Protein AF-A0A914RAQ8-F1 (afdb_monomer)

Organism: Parascaris equorum (NCBI:txid6256)

Sequence (183 aa):
MKQTEIGESAFGSYVQQLFDDSLTFDDLEWLIRESRLPIIVKGIMRAEDADVAIKYGVKGIIVSNHGGRQLDFTPATVNIFSSSSHSQTLSYNSAVLSGIVFLDGGVRNGGDIFKAIALGAECVFVGRPILWGLTLAVSISQYAVFSIFERIFPLRAPHPLTSPLLYALLHSRKIIKASVSHL

Secondary structure (DSSP, 8-state):
-PPPPTT--HHHHHHHTT--TT--HHHHHHHHHH-SSPPEEEEE-SHHHHHHHHHTT-SEEEE--TTTTSSTTPPPGGGGG-TT-TT----HHHHHHHSEEEE-SS--SHHHHHHHHHTT-SEE---HHHHHHHHH-TT--THHHHHHHHHHS-TTS--TTSSHHHHHHHHTT-SGGGTSTT-

Radius of gyration: 19.26 Å; Cα contacts (8 Å, |Δi|>4): 203; chains: 1; bounding box: 45×58×42 Å

Structure (mmCIF, N/CA/C/O backbone):
data_AF-A0A914RAQ8-F1
#
_entry.id   AF-A0A914RAQ8-F1
#
loop_
_atom_site.group_PDB
_atom_site.id
_atom_site.type_symbol
_atom_site.label_atom_id
_atom_site.label_alt_id
_atom_site.label_comp_id
_atom_site.label_asym_id
_atom_site.label_entity_id
_atom_site.label_seq_id
_atom_site.pdbx_PDB_ins_code
_atom_site.Cartn_x
_atom_site.Cartn_y
_atom_site.Cartn_z
_atom_site.occupancy
_atom_site.B_iso_or_equiv
_atom_site.auth_seq_id
_atom_site.auth_comp_id
_atom_site.auth_asym_id
_atom_site.auth_atom_id
_atom_site.pdbx_PDB_model_num
ATOM 1 N N . MET A 1 1 ? -0.267 -31.446 -12.667 1.00 52.88 1 MET A N 1
ATOM 2 C CA . MET A 1 1 ? -0.189 -29.997 -12.950 1.00 52.88 1 MET A CA 1
ATOM 3 C C . MET A 1 1 ? -1.154 -29.728 -14.095 1.00 52.88 1 MET A C 1
ATOM 5 O O . MET A 1 1 ? -1.045 -30.434 -15.091 1.00 52.88 1 MET A O 1
ATOM 9 N N . LYS A 1 2 ? -2.159 -28.850 -13.937 1.00 53.12 2 LYS A N 1
ATOM 10 C C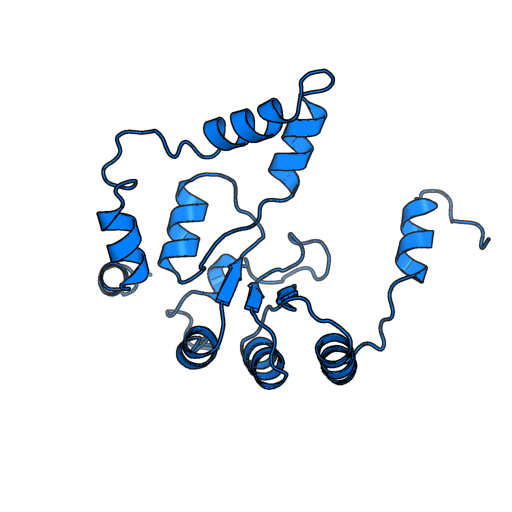A . LYS A 1 2 ? -3.043 -28.500 -15.066 1.00 53.12 2 LYS A CA 1
ATOM 11 C C . LYS A 1 2 ? -2.174 -27.900 -16.178 1.00 53.12 2 LYS A C 1
ATOM 13 O O . LYS A 1 2 ? -1.279 -27.113 -15.883 1.00 53.12 2 LYS A O 1
ATOM 18 N N . GLN A 1 3 ? -2.384 -28.348 -17.410 1.00 58.75 3 GLN A N 1
ATOM 19 C CA . GLN A 1 3 ? -1.644 -27.874 -18.576 1.00 58.75 3 GLN A CA 1
ATOM 20 C C . GLN A 1 3 ? -1.995 -26.396 -18.792 1.00 58.75 3 GLN A C 1
ATOM 22 O O . GLN A 1 3 ? -3.176 -26.061 -18.828 1.00 58.75 3 GLN A O 1
ATOM 27 N N . THR A 1 4 ? -0.994 -25.520 -18.862 1.00 60.41 4 THR A N 1
ATOM 28 C CA . THR A 1 4 ? -1.205 -24.102 -19.177 1.00 60.41 4 THR A CA 1
ATOM 29 C C . THR A 1 4 ? -1.532 -23.936 -20.655 1.00 60.41 4 THR A C 1
ATOM 31 O O . THR A 1 4 ? -0.942 -24.626 -21.491 1.00 60.41 4 THR A O 1
ATOM 34 N N . GLU A 1 5 ? -2.449 -23.026 -20.981 1.00 72.19 5 GLU A N 1
ATOM 35 C CA . GLU A 1 5 ? -2.759 -22.690 -22.372 1.00 72.19 5 GLU A CA 1
ATOM 36 C C . GLU A 1 5 ? -1.545 -22.058 -23.078 1.00 72.19 5 GLU A C 1
ATOM 38 O O . GLU A 1 5 ? -0.625 -21.525 -22.448 1.00 72.19 5 GLU A O 1
ATOM 43 N N . ILE A 1 6 ? -1.512 -22.146 -24.411 1.00 71.69 6 ILE A N 1
ATOM 44 C CA . ILE A 1 6 ? -0.412 -21.600 -25.217 1.00 71.69 6 ILE A CA 1
ATOM 45 C C . ILE A 1 6 ? -0.377 -20.077 -25.033 1.00 71.69 6 ILE A C 1
ATOM 47 O O . ILE A 1 6 ? -1.299 -19.379 -25.440 1.00 71.69 6 ILE A O 1
ATOM 51 N N . GLY A 1 7 ? 0.713 -19.568 -24.452 1.00 69.25 7 GLY A N 1
ATOM 52 C CA . GLY A 1 7 ? 0.910 -18.141 -24.173 1.00 69.25 7 GLY A CA 1
ATOM 53 C C . GLY A 1 7 ? 0.798 -17.762 -22.694 1.00 69.25 7 GLY A C 1
ATOM 54 O O . GLY A 1 7 ? 1.171 -16.646 -22.334 1.00 69.25 7 GLY A O 1
ATOM 55 N N . GLU A 1 8 ? 0.369 -18.679 -21.822 1.00 71.88 8 GLU A N 1
ATOM 56 C CA . GLU A 1 8 ? 0.352 -18.442 -20.380 1.00 71.88 8 GLU A CA 1
ATOM 57 C C . GLU A 1 8 ? 1.690 -18.774 -19.708 1.00 71.88 8 GLU A C 1
ATOM 59 O O . GLU A 1 8 ? 2.376 -19.746 -20.030 1.00 71.88 8 GLU A O 1
ATOM 64 N N . SER A 1 9 ? 2.059 -17.965 -18.714 1.00 81.69 9 SER A N 1
ATOM 65 C CA . SER A 1 9 ? 3.201 -18.257 -17.852 1.00 81.69 9 SER A CA 1
ATOM 66 C C . SER A 1 9 ? 2.821 -19.338 -16.847 1.00 81.69 9 SER A C 1
ATOM 68 O O . SER A 1 9 ? 2.026 -19.080 -15.947 1.00 81.69 9 SER A O 1
ATOM 70 N N . ALA A 1 10 ? 3.463 -20.507 -16.923 1.00 80.62 10 ALA A N 1
ATOM 71 C CA . ALA A 1 10 ? 3.287 -21.586 -15.945 1.00 80.62 10 ALA A CA 1
ATOM 72 C C . ALA A 1 10 ? 3.508 -21.130 -14.492 1.00 80.62 10 ALA A C 1
ATOM 74 O O . ALA A 1 10 ? 2.826 -21.594 -13.579 1.00 80.62 10 ALA A O 1
ATOM 75 N N . PHE A 1 11 ? 4.423 -20.180 -14.276 1.00 79.75 11 PHE A N 1
ATOM 76 C CA . PHE A 1 11 ? 4.621 -19.555 -12.971 1.00 79.75 11 PHE A CA 1
ATOM 77 C C . PHE A 1 11 ? 3.439 -18.660 -12.576 1.00 79.75 11 PHE A C 1
ATOM 79 O O . PHE A 1 11 ? 2.985 -18.716 -11.437 1.00 79.75 11 PHE A O 1
ATOM 86 N N . GLY A 1 12 ? 2.919 -17.862 -13.513 1.00 80.75 12 GLY A N 1
ATOM 87 C CA . GLY A 1 12 ? 1.742 -17.022 -13.287 1.00 80.75 12 GLY A CA 1
ATOM 88 C C . GLY A 1 12 ? 0.520 -17.847 -12.884 1.00 80.75 12 GLY A C 1
ATOM 89 O O . GLY A 1 12 ? -0.084 -17.566 -11.852 1.00 80.75 12 GLY A O 1
ATOM 90 N N . SER A 1 13 ? 0.227 -18.917 -13.627 1.00 81.25 13 SER A N 1
ATOM 91 C CA . SER A 1 13 ? -0.904 -19.806 -13.343 1.00 81.25 13 SER A CA 1
ATOM 92 C C . SER A 1 13 ? -0.738 -20.557 -12.013 1.00 81.25 13 SER A C 1
ATOM 94 O O . SER A 1 13 ? -1.726 -20.815 -11.330 1.00 81.25 13 SER A O 1
ATOM 96 N N . TYR A 1 14 ? 0.497 -20.886 -11.608 1.00 83.69 14 TYR A N 1
ATOM 97 C CA . TYR A 1 14 ? 0.773 -21.456 -10.284 1.00 83.69 14 TYR A CA 1
ATOM 98 C C . TYR A 1 14 ? 0.515 -20.447 -9.161 1.00 83.69 14 TYR A C 1
ATOM 100 O O . TYR A 1 14 ? -0.206 -20.759 -8.220 1.00 83.69 14 TYR A O 1
ATOM 108 N N . VAL A 1 15 ? 1.056 -19.228 -9.267 1.00 83.38 15 VAL A N 1
ATOM 109 C CA . VAL A 1 15 ? 0.843 -18.178 -8.257 1.00 83.38 15 VAL A CA 1
ATOM 110 C C . VAL A 1 15 ? -0.640 -17.838 -8.130 1.00 83.38 15 VAL A C 1
ATOM 112 O O . VAL A 1 15 ? -1.118 -17.615 -7.024 1.00 83.38 15 VAL A O 1
ATOM 115 N N . GLN A 1 16 ? -1.386 -17.858 -9.234 1.00 83.62 16 GLN A N 1
ATOM 116 C CA . GLN A 1 16 ? -2.817 -17.578 -9.207 1.00 83.62 16 GLN A CA 1
ATOM 117 C C . GLN A 1 16 ? -3.619 -18.605 -8.398 1.00 83.62 16 GLN A C 1
ATOM 119 O O . GLN A 1 16 ? -4.593 -18.234 -7.758 1.00 83.62 16 GLN A O 1
ATOM 124 N N . GLN A 1 17 ? -3.173 -19.864 -8.354 1.00 86.50 17 GLN A N 1
ATOM 125 C CA . GLN A 1 17 ? -3.786 -20.909 -7.521 1.00 86.50 17 GLN A CA 1
ATOM 126 C C . GLN A 1 17 ? -3.511 -20.731 -6.021 1.00 86.50 17 GLN A C 1
ATOM 128 O O . GLN A 1 17 ? -4.135 -21.411 -5.214 1.00 86.50 17 GLN A O 1
ATOM 133 N N . LEU A 1 18 ? -2.570 -19.859 -5.645 1.00 87.81 18 LEU A N 1
ATOM 134 C CA . LEU A 1 18 ? -2.259 -19.560 -4.245 1.00 87.81 18 LEU A CA 1
ATOM 135 C C . LEU A 1 18 ? -3.113 -18.420 -3.680 1.00 87.81 18 LEU A C 1
ATOM 137 O O . LEU A 1 18 ? -3.079 -18.197 -2.472 1.00 87.81 18 LEU A O 1
ATOM 141 N N . PHE A 1 19 ? -3.830 -17.675 -4.528 1.00 89.06 19 PHE A N 1
ATOM 142 C CA . PHE A 1 19 ? -4.729 -16.627 -4.060 1.00 89.06 19 PHE A CA 1
ATOM 143 C C . PHE A 1 19 ? -6.071 -17.226 -3.656 1.00 89.06 19 PHE A C 1
ATOM 145 O O . PHE A 1 19 ? -6.703 -17.933 -4.437 1.00 89.06 19 PHE A O 1
ATOM 152 N N . ASP A 1 20 ? -6.492 -16.895 -2.442 1.00 91.19 20 ASP A N 1
ATOM 153 C CA . ASP A 1 20 ? -7.825 -17.173 -1.930 1.00 91.19 20 ASP A CA 1
ATOM 154 C C . ASP A 1 20 ? -8.699 -15.932 -2.163 1.00 91.19 20 ASP A C 1
ATOM 156 O O . ASP A 1 20 ? -8.419 -14.854 -1.631 1.00 91.19 20 ASP A O 1
ATOM 160 N N . ASP A 1 21 ? -9.707 -16.055 -3.024 1.00 91.25 21 ASP A N 1
ATOM 161 C CA . ASP A 1 21 ? -10.647 -14.980 -3.353 1.00 91.25 21 ASP A CA 1
ATOM 162 C C . ASP A 1 21 ? -11.819 -14.885 -2.365 1.00 91.25 21 ASP A C 1
ATOM 164 O O . ASP A 1 21 ? -12.622 -13.956 -2.456 1.00 91.25 21 ASP A O 1
ATOM 168 N N . SER A 1 22 ? -11.884 -15.798 -1.390 1.00 94.75 22 SER A N 1
ATOM 169 C CA . SER A 1 22 ? -12.873 -15.788 -0.313 1.00 94.75 22 SER A CA 1
ATOM 170 C C . SER A 1 22 ? -12.439 -14.979 0.912 1.00 94.75 22 SER A C 1
ATOM 172 O O . SER A 1 22 ? -13.222 -14.850 1.851 1.00 94.75 22 SER A O 1
ATOM 174 N N . LEU A 1 23 ? -11.231 -14.398 0.892 1.00 94.12 23 LEU A N 1
ATOM 175 C CA . LEU A 1 23 ? -10.687 -13.614 2.001 1.00 94.12 23 LEU A CA 1
ATOM 176 C C . LEU A 1 23 ? -11.592 -12.442 2.395 1.00 94.12 23 LEU A C 1
ATOM 178 O O . LEU A 1 23 ? -12.042 -11.642 1.572 1.00 94.12 23 LEU A O 1
ATOM 182 N N . THR A 1 24 ? -11.767 -12.300 3.701 1.00 94.31 24 THR A N 1
ATOM 183 C CA . THR A 1 24 ? -12.575 -11.274 4.352 1.00 94.31 24 THR A CA 1
ATOM 184 C C . THR A 1 24 ? -11.769 -10.527 5.418 1.00 94.31 24 THR A C 1
ATOM 186 O O . THR A 1 24 ? -10.602 -10.818 5.686 1.00 94.31 24 THR A O 1
ATOM 189 N N . PHE A 1 25 ? -12.393 -9.540 6.063 1.00 92.25 25 PHE A N 1
ATOM 190 C CA . PHE A 1 25 ? -11.793 -8.878 7.223 1.00 92.25 25 PHE A CA 1
ATOM 191 C C . PHE A 1 25 ? -11.686 -9.792 8.458 1.00 92.25 25 PHE A C 1
ATOM 193 O O . PHE A 1 25 ? -10.857 -9.524 9.324 1.00 92.25 25 PHE A O 1
ATOM 200 N N . ASP A 1 26 ? -12.428 -10.897 8.532 1.00 92.94 26 ASP A N 1
ATOM 201 C CA . ASP A 1 26 ? -12.292 -11.849 9.642 1.00 92.94 26 ASP A CA 1
ATOM 202 C C . ASP A 1 26 ? -10.961 -12.622 9.544 1.00 92.94 26 ASP A C 1
ATOM 204 O O . ASP A 1 26 ? -10.306 -12.898 10.552 1.00 92.94 26 ASP A O 1
ATOM 208 N N . ASP A 1 27 ? -10.470 -12.862 8.325 1.00 95.31 27 ASP A N 1
ATOM 209 C CA . ASP A 1 27 ? -9.133 -13.422 8.091 1.00 95.31 27 ASP A CA 1
ATOM 210 C C . ASP A 1 27 ? -8.026 -12.444 8.505 1.00 95.31 27 ASP A C 1
ATOM 212 O O . ASP A 1 27 ? -6.959 -12.849 8.979 1.00 95.31 27 ASP A O 1
ATOM 216 N N . LEU A 1 28 ? -8.285 -11.137 8.382 1.00 94.69 28 LEU A N 1
ATOM 217 C CA . LEU A 1 28 ? -7.390 -10.106 8.902 1.00 94.69 28 LEU A CA 1
ATOM 218 C C . LEU A 1 28 ? -7.326 -10.155 10.435 1.00 94.69 28 LEU A C 1
ATOM 220 O O . LEU A 1 28 ? -6.231 -10.043 10.988 1.00 94.69 28 LEU A O 1
ATOM 224 N N . GLU A 1 29 ? -8.455 -10.362 11.121 1.00 94.25 29 GLU A N 1
ATOM 225 C CA . GLU A 1 29 ? -8.479 -10.556 12.577 1.00 94.25 29 GLU A CA 1
ATOM 226 C C . GLU A 1 29 ? -7.637 -11.763 12.995 1.00 94.25 29 GLU A C 1
ATOM 228 O O . GLU A 1 29 ? -6.783 -11.663 13.882 1.00 94.25 29 GLU A O 1
ATOM 233 N N . TRP A 1 30 ? -7.841 -12.898 12.320 1.00 95.62 30 TRP A N 1
ATOM 234 C CA . TRP A 1 30 ? -7.060 -14.108 12.548 1.00 95.62 30 TRP A CA 1
ATOM 235 C C . TRP A 1 30 ? -5.558 -13.850 12.365 1.00 95.62 30 TRP A C 1
ATOM 237 O O . TRP A 1 30 ? -4.766 -14.198 13.246 1.00 95.62 30 TRP A O 1
ATOM 247 N N . LEU A 1 31 ? -5.164 -13.187 11.272 1.00 95.94 31 LEU A N 1
ATOM 248 C CA . LEU A 1 31 ? -3.764 -12.890 10.971 1.00 95.94 31 LEU A CA 1
ATOM 249 C C . LEU A 1 31 ? -3.128 -11.972 12.023 1.00 95.94 31 LEU A C 1
ATOM 251 O O . LEU A 1 31 ? -1.986 -12.193 12.433 1.00 95.9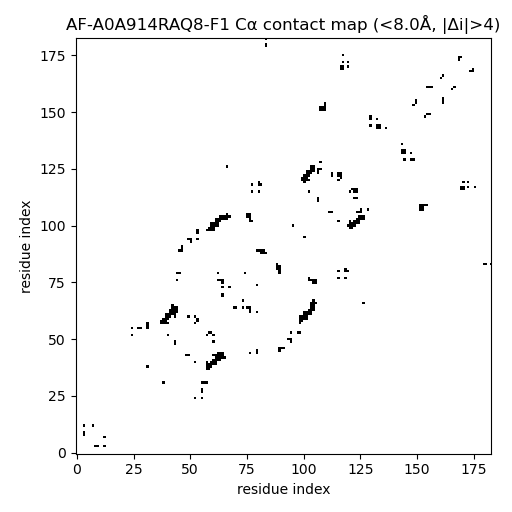4 31 LEU A O 1
ATOM 255 N N . ILE A 1 32 ? -3.859 -10.949 12.471 1.00 93.81 32 ILE A N 1
ATOM 256 C CA . ILE A 1 32 ? -3.411 -10.036 13.530 1.00 93.81 32 ILE A CA 1
ATOM 257 C C . ILE A 1 32 ? -3.239 -10.787 14.851 1.00 93.81 32 ILE A C 1
ATOM 259 O O . ILE A 1 32 ? -2.273 -10.534 15.568 1.00 93.81 32 ILE A O 1
ATOM 263 N N . ARG A 1 33 ? -4.142 -11.722 15.170 1.00 95.88 33 ARG A N 1
ATOM 264 C CA . ARG A 1 33 ? -4.068 -12.533 16.391 1.00 95.88 33 ARG A CA 1
ATOM 265 C C . ARG A 1 33 ? -2.880 -13.496 16.384 1.00 95.88 33 ARG A C 1
ATOM 267 O O . ARG A 1 33 ? -2.275 -13.713 17.432 1.00 95.88 33 ARG A O 1
ATOM 274 N N . GLU A 1 34 ? -2.571 -14.091 15.237 1.00 97.31 34 GLU A N 1
ATOM 275 C CA . GLU A 1 34 ? -1.519 -15.108 15.121 1.00 97.31 34 GLU A CA 1
ATOM 276 C C . GLU A 1 34 ? -0.114 -14.494 14.988 1.00 97.31 34 GLU A C 1
ATOM 278 O O . GLU A 1 34 ? 0.884 -15.060 15.441 1.00 97.31 34 GLU A O 1
ATOM 283 N N . SER A 1 35 ? -0.016 -13.309 14.385 1.00 95.31 35 SER A N 1
ATOM 284 C CA . SER A 1 35 ? 1.259 -12.643 14.132 1.00 95.31 35 SER A CA 1
ATOM 285 C C . SER A 1 35 ? 1.710 -11.761 15.297 1.00 95.31 35 SER A C 1
ATOM 287 O O . SER A 1 35 ? 0.957 -10.967 15.850 1.00 95.31 35 SER A O 1
ATOM 289 N N . ARG A 1 36 ? 3.009 -11.807 15.613 1.00 94.56 36 ARG A N 1
ATOM 290 C CA . ARG A 1 36 ? 3.660 -10.823 16.504 1.00 94.56 36 ARG A CA 1
ATOM 291 C C . ARG A 1 36 ? 4.178 -9.590 15.757 1.00 94.56 36 ARG A C 1
ATOM 293 O O . ARG A 1 36 ? 4.714 -8.678 16.384 1.00 94.56 36 ARG A O 1
ATOM 300 N N . LEU A 1 37 ? 4.089 -9.584 14.426 1.00 95.25 37 LEU A N 1
ATOM 301 C CA . LEU A 1 37 ? 4.585 -8.500 13.584 1.00 95.25 37 LEU A CA 1
ATOM 302 C C . LEU A 1 37 ? 3.501 -7.437 13.353 1.00 95.25 37 LEU A C 1
ATOM 304 O O . LEU A 1 37 ? 2.320 -7.775 13.280 1.00 95.25 37 LEU A O 1
ATOM 308 N N . PRO A 1 38 ? 3.884 -6.160 13.164 1.00 90.38 38 PRO A N 1
ATOM 309 C CA . PRO A 1 38 ? 2.968 -5.126 12.696 1.00 90.38 38 PRO A CA 1
ATOM 310 C C . PRO A 1 38 ? 2.319 -5.523 11.366 1.00 90.38 38 PRO A C 1
ATOM 312 O O . PRO A 1 38 ? 3.011 -5.695 10.362 1.00 90.38 38 PRO A O 1
ATOM 315 N N . ILE A 1 39 ? 0.992 -5.641 11.349 1.00 94.19 39 ILE A N 1
ATOM 316 C CA . ILE A 1 39 ? 0.235 -5.904 10.122 1.00 94.19 39 ILE A CA 1
ATOM 317 C C . ILE A 1 39 ? -0.118 -4.578 9.450 1.00 94.19 39 ILE A C 1
ATOM 319 O O . ILE A 1 39 ? -0.635 -3.666 10.096 1.00 94.19 39 ILE A O 1
ATOM 323 N N . ILE A 1 40 ? 0.163 -4.480 8.152 1.00 92.94 40 ILE A N 1
ATOM 324 C CA . ILE A 1 40 ? -0.187 -3.341 7.301 1.00 92.94 40 ILE A CA 1
ATOM 325 C C . ILE A 1 40 ? -1.037 -3.863 6.144 1.00 92.94 40 ILE A C 1
ATOM 327 O O . ILE A 1 40 ? -0.612 -4.775 5.435 1.00 92.94 40 ILE A O 1
ATOM 331 N N . VAL A 1 41 ? -2.210 -3.268 5.919 1.00 94.44 41 VAL A N 1
ATOM 332 C CA . VAL A 1 41 ? -3.103 -3.677 4.822 1.00 94.44 41 VAL A CA 1
ATOM 333 C C . VAL A 1 41 ? -2.801 -2.863 3.571 1.00 94.44 41 VAL A C 1
ATOM 335 O O . VAL A 1 41 ? -2.905 -1.638 3.567 1.00 94.44 41 VAL A O 1
ATOM 338 N N . LYS A 1 42 ? -2.427 -3.543 2.488 1.00 96.06 42 LYS A N 1
ATOM 339 C CA . LYS A 1 42 ? -2.112 -2.928 1.195 1.00 96.06 42 LYS A CA 1
ATOM 340 C C . LYS A 1 42 ? -3.249 -3.146 0.212 1.00 96.06 42 LYS A C 1
ATOM 342 O O . LYS A 1 42 ? -3.704 -4.270 0.055 1.00 96.06 42 LYS A O 1
ATOM 347 N N . GLY A 1 43 ? -3.613 -2.100 -0.524 1.00 94.88 43 GLY A N 1
ATOM 348 C CA . GLY A 1 43 ? -4.673 -2.183 -1.535 1.00 94.88 43 GLY A CA 1
ATOM 349 C C . GLY A 1 43 ? -5.901 -1.337 -1.213 1.00 94.88 43 GLY A C 1
ATOM 350 O O . GLY A 1 43 ? -6.901 -1.426 -1.915 1.00 94.88 43 GLY A O 1
ATOM 351 N N . ILE A 1 44 ? -5.837 -0.526 -0.154 1.00 92.25 44 ILE A N 1
ATOM 352 C CA . ILE A 1 44 ? -6.947 0.322 0.270 1.00 92.25 44 ILE A CA 1
ATOM 353 C C . ILE A 1 44 ? -7.134 1.446 -0.751 1.00 92.25 44 ILE A C 1
ATOM 355 O O . ILE A 1 44 ? -6.228 2.246 -0.976 1.00 92.25 44 ILE A O 1
ATOM 359 N N . MET A 1 45 ? -8.309 1.504 -1.373 1.00 91.19 45 MET A N 1
ATOM 360 C CA . MET A 1 45 ? -8.660 2.525 -2.370 1.00 91.19 45 MET A CA 1
ATOM 361 C C . MET A 1 45 ? -9.899 3.341 -1.973 1.00 91.19 45 MET A C 1
ATOM 363 O O . MET A 1 45 ? -10.291 4.242 -2.714 1.00 91.19 45 MET A O 1
ATOM 367 N N . ARG A 1 46 ? -10.506 3.040 -0.815 1.00 86.81 46 ARG A N 1
ATOM 368 C CA . ARG A 1 46 ? -11.699 3.706 -0.271 1.00 86.81 46 ARG A CA 1
ATOM 369 C C . ARG A 1 46 ? -11.533 4.015 1.218 1.00 86.81 46 ARG A C 1
ATOM 371 O O . ARG A 1 46 ? -10.726 3.386 1.903 1.00 86.81 46 ARG A O 1
ATOM 378 N N . ALA A 1 47 ? -12.302 4.985 1.705 1.00 80.44 47 ALA A N 1
ATOM 379 C CA . ALA A 1 47 ? -12.303 5.412 3.105 1.00 80.44 47 ALA A CA 1
ATOM 380 C C . ALA A 1 47 ? -12.809 4.345 4.050 1.00 80.44 47 ALA A C 1
ATOM 382 O O . ALA A 1 47 ? -12.224 4.084 5.096 1.00 80.44 47 ALA A O 1
ATOM 383 N N . GLU A 1 48 ? -13.899 3.728 3.637 1.00 84.19 48 GLU A N 1
ATOM 384 C CA . GLU A 1 48 ? -14.662 2.800 4.438 1.00 84.19 48 GLU A CA 1
ATOM 385 C C . GLU A 1 48 ? -13.795 1.577 4.760 1.00 84.19 48 GLU A C 1
ATOM 387 O O . GLU A 1 48 ? -13.725 1.155 5.912 1.00 84.19 48 GLU A O 1
ATOM 392 N N . ASP A 1 49 ? -13.026 1.098 3.779 1.00 87.75 49 ASP A N 1
ATOM 393 C CA . ASP A 1 49 ? -12.094 -0.019 3.951 1.00 87.75 49 ASP A CA 1
ATOM 394 C C . ASP A 1 49 ? -10.924 0.339 4.883 1.00 87.75 49 ASP A C 1
ATOM 396 O O . ASP A 1 49 ? -10.457 -0.507 5.647 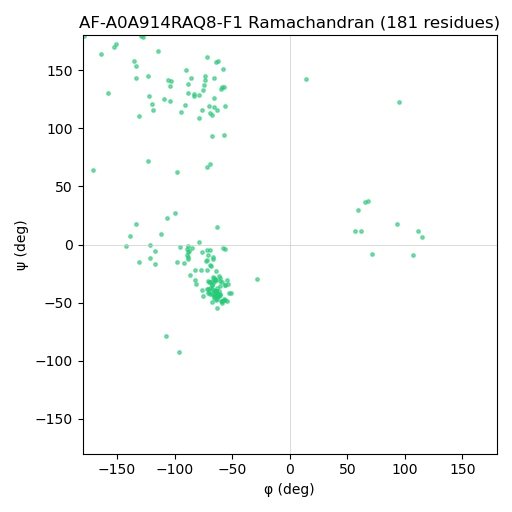1.00 87.75 49 ASP A O 1
ATOM 400 N N . ALA A 1 50 ? -10.456 1.594 4.853 1.00 86.31 50 ALA A N 1
ATOM 401 C CA . ALA A 1 50 ? -9.425 2.083 5.770 1.00 86.31 50 ALA A CA 1
ATOM 402 C C . ALA A 1 50 ? -9.925 2.075 7.222 1.00 86.31 50 ALA A C 1
ATOM 404 O O . ALA A 1 50 ? -9.236 1.577 8.115 1.00 86.31 50 ALA A O 1
ATOM 405 N N . ASP A 1 51 ? -11.130 2.602 7.449 1.00 83.31 51 ASP A N 1
ATOM 406 C CA . ASP A 1 51 ? -11.747 2.664 8.773 1.00 83.31 51 ASP A CA 1
ATOM 407 C C . ASP A 1 51 ? -12.030 1.265 9.326 1.00 83.31 51 ASP A C 1
ATOM 409 O O . ASP A 1 51 ? -11.814 1.014 10.514 1.00 83.31 51 ASP A O 1
ATOM 413 N N . VAL A 1 52 ? -12.484 0.341 8.473 1.00 88.88 52 VAL A N 1
ATOM 414 C CA . VAL A 1 52 ? -12.661 -1.063 8.855 1.00 88.88 52 VAL A CA 1
ATOM 415 C C . VAL A 1 52 ? -11.310 -1.670 9.228 1.00 88.88 52 VAL A C 1
ATOM 417 O O . VAL A 1 52 ? -11.166 -2.116 10.361 1.00 88.88 52 VAL A O 1
ATOM 420 N N . ALA A 1 53 ? -10.289 -1.606 8.367 1.00 89.56 53 ALA A N 1
ATOM 421 C CA . ALA A 1 53 ? -8.970 -2.179 8.658 1.00 89.56 53 ALA A CA 1
ATOM 422 C C . ALA A 1 53 ? -8.390 -1.692 10.001 1.00 89.56 53 ALA A C 1
ATOM 424 O O . ALA A 1 53 ? -7.854 -2.481 10.781 1.00 89.56 53 ALA A O 1
ATOM 425 N N . ILE A 1 54 ? -8.537 -0.400 10.305 1.00 85.12 54 ILE A N 1
ATOM 426 C CA . ILE A 1 54 ? -8.058 0.204 11.556 1.00 85.12 54 ILE A CA 1
ATOM 427 C C . ILE A 1 54 ? -8.800 -0.336 12.779 1.00 85.12 54 ILE A C 1
ATOM 429 O O . ILE A 1 54 ? -8.159 -0.606 13.795 1.00 85.12 54 ILE A O 1
ATOM 433 N N . LYS A 1 55 ? -10.118 -0.559 12.693 1.00 87.62 55 LYS A N 1
ATOM 434 C CA . LYS A 1 55 ? -10.897 -1.169 13.788 1.00 87.62 55 LYS A CA 1
ATOM 435 C C . LYS A 1 55 ? -10.419 -2.578 14.137 1.00 87.62 55 LYS A C 1
ATOM 437 O O . LYS A 1 55 ? -10.469 -2.946 15.305 1.00 87.62 55 LYS A O 1
ATOM 442 N N . TYR A 1 56 ? -9.907 -3.324 13.158 1.00 90.56 56 TYR A N 1
ATOM 443 C CA . TYR A 1 56 ? -9.312 -4.647 13.371 1.00 90.56 56 TYR A CA 1
ATOM 444 C C . TYR A 1 56 ? -7.903 -4.590 13.997 1.00 90.56 56 TYR A C 1
ATOM 446 O O . TYR A 1 56 ? -7.353 -5.619 14.377 1.00 90.56 56 TYR A O 1
ATOM 454 N N . GLY A 1 57 ? -7.312 -3.400 14.166 1.00 87.44 57 GLY A N 1
ATOM 455 C CA . GLY A 1 57 ? -6.066 -3.214 14.917 1.00 87.44 57 GLY A CA 1
ATOM 456 C C . GLY A 1 57 ? -4.782 -3.256 14.083 1.00 87.44 57 GLY A C 1
ATOM 457 O O . GLY A 1 57 ? -3.691 -3.416 14.649 1.00 87.44 57 GLY A O 1
ATOM 458 N N . VAL A 1 58 ? -4.883 -3.085 12.759 1.00 90.94 58 VAL A N 1
ATOM 459 C CA . VAL A 1 58 ? -3.713 -2.955 11.871 1.00 90.94 58 VAL A CA 1
ATOM 460 C C . VAL A 1 58 ? -2.829 -1.781 12.299 1.00 90.94 58 VAL A C 1
ATO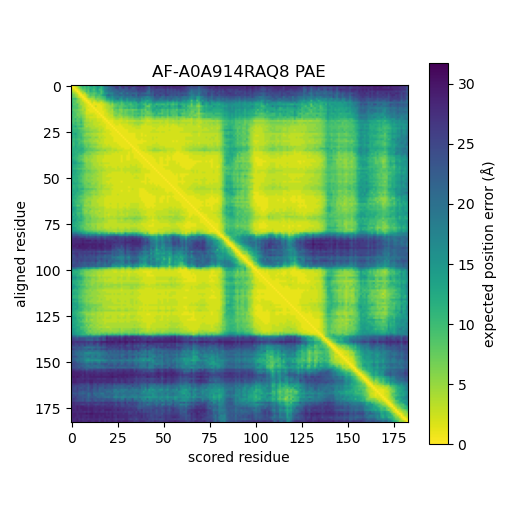M 462 O O . VAL A 1 58 ? -3.292 -0.789 12.858 1.00 90.94 58 VAL A O 1
ATOM 465 N N . LYS A 1 59 ? -1.528 -1.874 12.027 1.00 88.94 59 LYS A N 1
ATOM 466 C CA . LYS A 1 59 ? -0.550 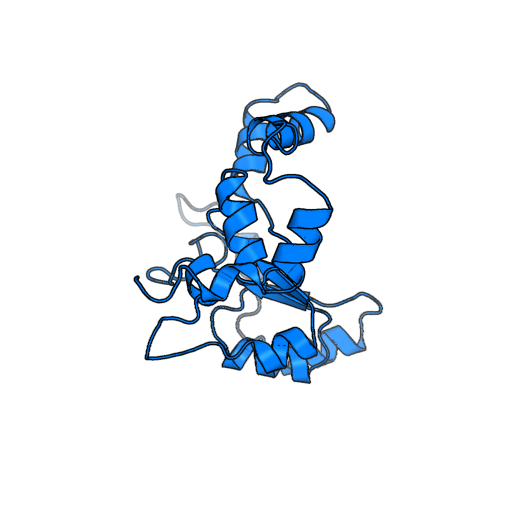-0.821 12.356 1.00 88.94 59 LYS A CA 1
ATOM 467 C C . LYS A 1 59 ? -0.390 0.221 11.257 1.00 88.94 59 LYS A C 1
ATOM 469 O O . LYS A 1 59 ? 0.214 1.267 11.485 1.00 88.94 59 LYS A O 1
ATOM 474 N N . GLY A 1 60 ? -0.958 -0.041 10.089 1.00 88.56 60 GLY A N 1
ATOM 475 C CA . GLY A 1 60 ? -1.042 0.934 9.021 1.00 88.56 60 GLY A CA 1
ATOM 476 C C . GLY A 1 60 ? -1.772 0.403 7.802 1.00 88.56 60 GLY A C 1
ATOM 477 O O . GLY A 1 60 ? -2.183 -0.759 7.744 1.00 88.56 60 GLY A O 1
ATOM 478 N N . ILE A 1 61 ? -1.890 1.269 6.807 1.00 91.50 61 ILE A N 1
ATOM 479 C CA . ILE A 1 61 ? -2.484 0.953 5.5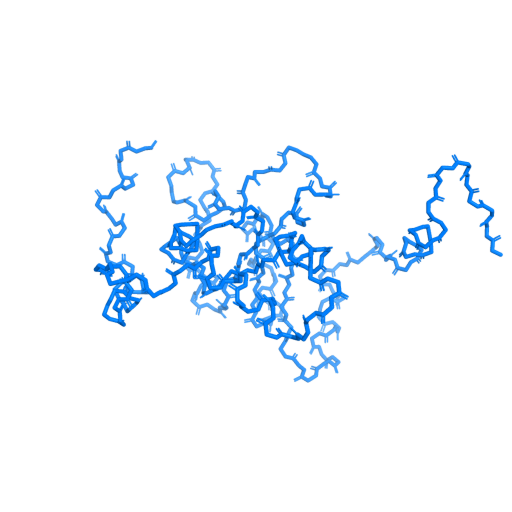11 1.00 91.50 61 ILE A CA 1
ATOM 480 C C . ILE A 1 61 ? -1.600 1.480 4.384 1.00 91.50 61 ILE A C 1
ATOM 482 O O . ILE A 1 61 ? -0.878 2.460 4.555 1.00 91.50 61 ILE A O 1
ATOM 486 N N . ILE A 1 62 ? -1.679 0.852 3.213 1.00 93.56 62 ILE A N 1
ATOM 487 C CA . ILE A 1 62 ? -1.063 1.351 1.982 1.00 93.56 62 ILE A CA 1
ATOM 488 C C . ILE A 1 62 ? -2.161 1.610 0.960 1.00 93.56 62 ILE A C 1
ATOM 490 O O . ILE A 1 62 ? -2.806 0.670 0.474 1.00 93.56 62 ILE A O 1
ATOM 494 N N . VAL A 1 63 ? -2.307 2.881 0.589 1.00 93.94 63 VAL A N 1
ATOM 495 C CA . VAL A 1 63 ? -3.128 3.287 -0.547 1.00 93.94 63 VAL A CA 1
ATOM 496 C C . VAL A 1 63 ? -2.449 2.819 -1.827 1.00 93.94 63 VAL A C 1
ATOM 498 O O . VAL A 1 63 ? -1.342 3.254 -2.158 1.00 93.94 63 VAL A O 1
ATOM 501 N N . SER A 1 64 ? -3.084 1.875 -2.516 1.00 95.94 64 SER A N 1
ATOM 502 C CA . SER A 1 64 ? -2.475 1.168 -3.639 1.00 95.94 64 SER A CA 1
ATOM 503 C C . SER A 1 64 ? -3.524 0.567 -4.562 1.00 95.94 64 SER A C 1
ATOM 505 O O . SER A 1 64 ? -4.358 -0.213 -4.126 1.00 95.94 64 SER A O 1
ATOM 507 N N . ASN A 1 65 ? -3.399 0.810 -5.866 1.00 95.69 65 ASN A N 1
ATOM 508 C CA . ASN A 1 65 ? -4.117 0.056 -6.901 1.00 95.69 65 ASN A CA 1
ATOM 509 C C . ASN A 1 65 ? -3.225 -1.018 -7.549 1.00 95.69 65 ASN A C 1
ATOM 511 O O . ASN A 1 65 ? -3.370 -1.359 -8.726 1.00 95.69 65 ASN A O 1
ATOM 515 N N . HIS A 1 66 ? -2.231 -1.506 -6.798 1.00 96.69 66 HIS A N 1
ATOM 516 C CA . HIS A 1 66 ? -1.240 -2.480 -7.260 1.00 96.69 66 HIS A CA 1
ATOM 517 C C . HIS A 1 66 ? -0.424 -1.988 -8.475 1.00 96.69 66 HIS A C 1
ATOM 519 O O . HIS A 1 66 ? 0.007 -2.761 -9.333 1.00 96.69 66 HIS A O 1
ATOM 525 N N . GLY A 1 67 ? -0.230 -0.671 -8.578 1.00 95.12 67 GLY A N 1
ATOM 526 C CA . GLY A 1 67 ? 0.395 -0.050 -9.739 1.00 95.12 67 GLY A CA 1
ATOM 527 C C . GLY A 1 67 ? -0.441 -0.190 -11.013 1.00 95.12 67 GLY A C 1
ATOM 528 O O . GLY A 1 67 ? 0.147 -0.380 -12.078 1.00 95.12 67 GLY A O 1
ATOM 529 N N . GLY A 1 68 ? -1.771 -0.125 -10.904 1.00 95.00 68 GLY A N 1
ATOM 530 C CA . GLY A 1 68 ? -2.716 -0.171 -12.025 1.00 95.00 68 GLY A CA 1
ATOM 531 C C . GLY A 1 68 ? -2.765 -1.524 -12.733 1.00 95.00 68 GLY A C 1
ATOM 532 O O . GLY A 1 68 ? -2.799 -1.566 -13.955 1.00 95.00 68 GLY A O 1
ATOM 533 N N . ARG A 1 69 ? -2.654 -2.628 -11.982 1.00 94.69 69 ARG A N 1
ATOM 534 C CA . ARG A 1 69 ? -2.552 -3.995 -12.539 1.00 94.69 69 ARG A CA 1
ATOM 535 C C . ARG A 1 69 ? -3.703 -4.924 -12.160 1.00 94.69 69 ARG A C 1
ATOM 537 O O . ARG A 1 69 ? -3.694 -6.065 -12.599 1.00 94.69 69 ARG A O 1
ATOM 544 N N . GLN A 1 70 ? -4.610 -4.468 -11.302 1.00 90.94 70 GLN A N 1
ATOM 545 C CA . GLN A 1 70 ? -5.712 -5.284 -10.791 1.00 90.94 70 GLN A CA 1
ATOM 546 C C . GLN A 1 70 ? -7.027 -4.836 -11.431 1.00 90.94 70 GLN A C 1
ATOM 548 O O . GLN A 1 70 ? -7.461 -5.439 -12.403 1.00 90.94 70 GLN A O 1
ATOM 553 N N . LEU A 1 71 ? -7.608 -3.733 -10.956 1.00 92.50 71 LEU A N 1
ATOM 554 C CA . LEU A 1 71 ? -8.828 -3.158 -11.520 1.00 92.50 71 LEU A CA 1
ATOM 555 C C . LEU A 1 71 ? -8.504 -1.912 -12.355 1.00 92.50 71 LEU A C 1
ATOM 557 O O . LEU A 1 71 ? -7.883 -0.965 -11.853 1.00 92.50 71 LEU A O 1
ATOM 561 N N . ASP A 1 72 ? -8.917 -1.924 -13.623 1.00 93.62 72 ASP A N 1
ATOM 562 C CA . ASP A 1 72 ? -8.810 -0.761 -14.508 1.00 93.62 72 ASP A CA 1
ATOM 563 C C . ASP A 1 72 ? -9.820 0.332 -14.115 1.00 93.62 72 ASP A C 1
ATOM 565 O O . ASP A 1 72 ? -10.774 0.077 -13.380 1.00 93.62 72 ASP A O 1
ATOM 569 N N . PHE A 1 73 ? -9.588 1.566 -14.566 1.00 92.19 73 PHE A N 1
ATOM 570 C CA . PHE A 1 73 ? -10.378 2.760 -14.222 1.00 92.19 73 PHE A CA 1
ATOM 571 C C . PHE A 1 73 ? -10.379 3.140 -12.734 1.00 92.19 73 PHE A C 1
ATOM 573 O O . PHE A 1 73 ? -11.132 4.019 -12.311 1.00 92.19 73 PHE A O 1
ATOM 580 N N . THR A 1 74 ? -9.501 2.538 -11.930 1.00 91.38 74 THR A N 1
ATOM 581 C CA . THR A 1 74 ? -9.252 3.028 -10.574 1.00 91.38 74 THR A CA 1
ATOM 582 C C . THR A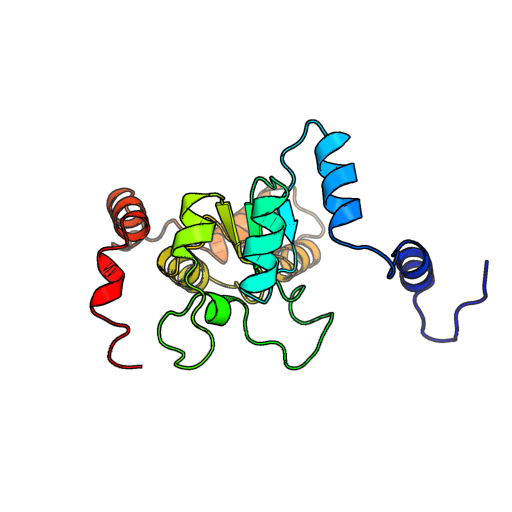 1 74 ? -8.604 4.417 -10.619 1.00 91.38 74 THR A C 1
ATOM 584 O O . THR A 1 74 ? -7.777 4.692 -11.495 1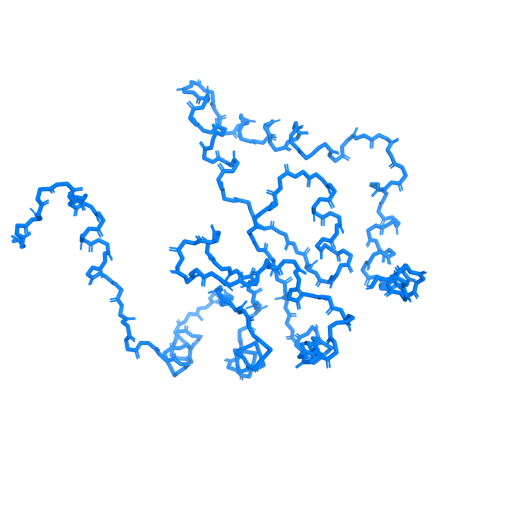.00 91.38 74 THR A O 1
ATOM 587 N N . PRO A 1 75 ? -8.945 5.318 -9.680 1.00 91.06 75 PRO A N 1
ATOM 588 C CA . PRO A 1 75 ? -8.300 6.621 -9.605 1.00 91.06 75 PRO A CA 1
ATOM 589 C C . PRO A 1 75 ? -6.798 6.474 -9.329 1.00 91.06 75 PRO A C 1
ATOM 591 O O . PRO A 1 75 ? -6.330 5.477 -8.771 1.00 91.06 75 PRO A O 1
ATOM 594 N N . ALA A 1 76 ? -6.030 7.508 -9.675 1.00 92.06 76 ALA A N 1
ATOM 595 C CA . ALA A 1 76 ? -4.642 7.603 -9.241 1.00 92.06 76 ALA A CA 1
ATOM 596 C C . ALA A 1 76 ? -4.575 7.605 -7.704 1.00 92.06 76 ALA A C 1
ATOM 598 O O . ALA A 1 76 ? -5.325 8.326 -7.048 1.00 92.06 76 ALA A O 1
ATOM 599 N N . THR A 1 77 ? -3.647 6.841 -7.128 1.00 92.75 77 THR A N 1
ATOM 600 C CA . THR A 1 77 ? -3.519 6.667 -5.670 1.00 92.75 77 THR A CA 1
ATOM 601 C C . THR A 1 77 ? -3.293 7.984 -4.928 1.00 92.75 77 THR A C 1
ATOM 603 O O . THR A 1 77 ? -3.802 8.159 -3.830 1.00 92.75 77 THR A O 1
ATOM 606 N N . VAL A 1 78 ? -2.610 8.958 -5.537 1.00 88.69 78 VAL A N 1
ATOM 607 C CA . VAL A 1 78 ? -2.428 10.299 -4.949 1.00 88.69 78 VAL A CA 1
ATOM 608 C C . VAL A 1 78 ? -3.741 11.086 -4.827 1.00 88.69 78 VAL A C 1
ATOM 610 O O . VAL A 1 78 ? -3.895 11.876 -3.899 1.00 88.69 78 VAL A O 1
ATOM 613 N N . ASN A 1 79 ? -4.716 10.842 -5.709 1.00 86.81 79 ASN A N 1
ATOM 614 C CA . ASN A 1 79 ? -6.007 11.537 -5.676 1.00 86.81 79 ASN A CA 1
ATOM 615 C C . ASN A 1 79 ? -6.879 11.075 -4.505 1.00 86.81 79 ASN A C 1
ATOM 617 O O . ASN A 1 79 ? -7.741 11.831 -4.068 1.00 86.81 79 ASN A O 1
ATOM 621 N N . ILE A 1 80 ? -6.616 9.881 -3.965 1.00 82.88 80 ILE A N 1
ATOM 622 C CA . ILE A 1 80 ? -7.281 9.355 -2.767 1.00 82.88 80 ILE A CA 1
ATOM 623 C C . ILE A 1 80 ? -7.015 10.258 -1.546 1.00 82.88 80 ILE A C 1
ATOM 625 O O . ILE A 1 80 ? -7.855 10.360 -0.661 1.00 82.88 80 ILE A O 1
ATOM 629 N N . PHE A 1 81 ? -5.895 10.990 -1.510 1.00 68.62 81 PHE A N 1
ATOM 630 C CA . PHE A 1 81 ? -5.551 11.877 -0.392 1.00 68.62 81 PHE A CA 1
ATOM 631 C C . PHE A 1 81 ? -6.088 13.319 -0.518 1.00 68.62 81 PHE A C 1
ATOM 633 O O . PHE A 1 81 ? -5.971 14.095 0.430 1.00 68.62 81 PHE A O 1
ATOM 640 N N . SER A 1 82 ? -6.649 13.730 -1.664 1.00 61.84 82 SER A N 1
ATOM 641 C CA . SER A 1 82 ? -7.033 15.137 -1.876 1.00 61.84 82 SER A CA 1
ATOM 642 C C . SER A 1 82 ? -8.356 15.505 -1.197 1.00 61.84 82 SER A C 1
ATOM 644 O O . SER A 1 82 ? -9.392 14.883 -1.428 1.00 61.84 82 SER A O 1
ATOM 646 N N . SER A 1 83 ? -8.339 16.594 -0.423 1.00 45.09 83 SER A N 1
ATOM 647 C CA . SER A 1 83 ? -9.503 17.147 0.283 1.00 45.09 83 SER A CA 1
ATOM 648 C C . SER A 1 83 ? -10.546 17.845 -0.610 1.00 45.09 83 SER A C 1
ATOM 650 O O . SER A 1 83 ? -11.645 18.100 -0.129 1.00 45.09 83 SER A O 1
ATOM 652 N N . SER A 1 84 ? -10.246 18.181 -1.874 1.00 38.91 84 SER A N 1
ATOM 653 C CA . SER A 1 84 ? -11.108 19.046 -2.712 1.00 38.91 84 SER A CA 1
ATOM 654 C C . SER A 1 84 ? -12.200 18.326 -3.518 1.00 38.91 84 SER A C 1
ATOM 656 O O . SER A 1 84 ? -13.067 18.983 -4.103 1.00 38.91 84 SER A O 1
ATOM 658 N N . SER A 1 85 ? -12.229 16.989 -3.533 1.00 32.69 85 SER A N 1
ATOM 659 C CA . SER A 1 85 ? -13.271 16.252 -4.259 1.00 32.69 85 SER A CA 1
ATOM 660 C C . SER A 1 85 ? -14.589 16.223 -3.467 1.00 32.69 85 SER A C 1
ATOM 662 O O . SER A 1 85 ? -14.735 15.549 -2.449 1.00 32.69 85 SER A O 1
ATOM 664 N N . HIS A 1 86 ? -15.570 16.978 -3.965 1.00 29.55 86 HIS A N 1
ATOM 665 C CA . HIS A 1 86 ? -16.901 17.230 -3.392 1.00 29.55 86 HIS A CA 1
ATOM 666 C C . HIS A 1 86 ? -17.830 16.002 -3.253 1.00 29.55 86 HIS A C 1
ATOM 668 O O . HIS A 1 86 ? -19.030 16.175 -3.062 1.00 29.55 86 HIS A O 1
ATOM 674 N N . SER A 1 87 ? -17.337 14.762 -3.353 1.00 31.16 87 SER A N 1
ATOM 675 C CA . SER A 1 87 ? -18.230 13.590 -3.367 1.00 31.16 87 SER A CA 1
ATOM 676 C C . SER A 1 87 ? -17.754 12.342 -2.625 1.00 31.16 87 SER A C 1
ATOM 678 O O . SER A 1 87 ? -18.506 11.373 -2.592 1.00 31.16 87 SER A O 1
ATOM 680 N N . GLN A 1 88 ? -16.565 12.328 -2.028 1.00 34.47 88 GLN A N 1
ATOM 681 C CA . GLN A 1 88 ? -16.098 11.221 -1.179 1.00 34.47 88 GLN A CA 1
ATOM 682 C C . GLN A 1 88 ? -14.810 11.673 -0.494 1.00 34.47 88 GLN A C 1
ATOM 684 O O . GLN A 1 88 ? -13.709 11.201 -0.769 1.00 34.47 88 GLN A O 1
ATOM 689 N N . THR A 1 89 ? -14.938 12.696 0.349 1.00 39.31 89 THR A N 1
ATOM 690 C CA . THR A 1 89 ? -13.806 13.164 1.135 1.00 39.31 89 THR A CA 1
ATOM 691 C C . THR A 1 89 ? -13.459 12.082 2.137 1.00 39.31 89 THR A C 1
ATOM 693 O O . THR A 1 89 ? -14.183 11.830 3.099 1.00 39.31 89 THR A O 1
ATOM 696 N N . LEU A 1 90 ? -12.304 11.479 1.921 1.00 41.91 90 LEU A N 1
ATOM 697 C CA . LEU A 1 90 ? -11.565 10.795 2.951 1.00 41.91 90 LEU A CA 1
ATOM 698 C C . LEU A 1 90 ? -11.278 11.785 4.077 1.00 41.91 90 LEU A C 1
ATOM 700 O O . LEU A 1 90 ? -10.296 12.528 4.057 1.00 41.91 90 LEU A O 1
ATOM 704 N N . SER A 1 91 ? -12.143 11.797 5.091 1.00 42.12 91 SER A N 1
ATOM 705 C CA . SER A 1 91 ? -11.792 12.325 6.403 1.00 42.12 91 SER A CA 1
ATOM 706 C C . SER A 1 91 ? -10.825 11.335 7.049 1.00 42.12 91 SER A C 1
ATOM 708 O O . SER A 1 91 ? -11.104 10.710 8.068 1.00 42.12 91 SER A O 1
ATOM 710 N N . TYR A 1 92 ? -9.631 11.222 6.462 1.00 48.88 92 TYR A N 1
ATOM 711 C CA . TYR A 1 92 ? -8.505 10.511 7.045 1.00 48.88 92 TYR A CA 1
ATOM 712 C C . TYR A 1 92 ? -8.133 11.092 8.412 1.00 48.88 92 TYR A C 1
ATOM 714 O O . TYR A 1 92 ? -7.262 10.544 9.056 1.00 48.88 92 TYR A O 1
ATOM 722 N N . ASN A 1 93 ? -8.766 12.159 8.914 1.00 45.00 93 ASN A N 1
ATOM 723 C CA . ASN A 1 93 ? -8.546 12.608 10.283 1.00 45.00 93 ASN A CA 1
ATOM 724 C C . ASN A 1 93 ? -8.817 11.500 11.314 1.00 45.00 93 ASN A C 1
ATOM 726 O O . ASN A 1 93 ? -8.059 11.425 12.265 1.00 45.00 93 ASN A O 1
ATOM 730 N N . SER A 1 94 ? -9.789 10.596 11.129 1.00 41.72 94 SER A N 1
ATOM 731 C CA . SER A 1 94 ? -9.986 9.482 12.084 1.00 41.72 94 SER A CA 1
ATOM 732 C C . SER A 1 94 ? -8.929 8.377 11.925 1.00 41.72 94 SER A C 1
ATOM 734 O O . SER A 1 94 ? -8.335 7.912 12.900 1.00 41.72 94 SER A O 1
ATOM 736 N N . ALA A 1 95 ? -8.634 8.003 10.679 1.00 45.19 95 ALA A N 1
ATOM 737 C CA . ALA A 1 95 ? -7.669 6.959 10.348 1.00 45.19 95 ALA A CA 1
ATOM 738 C C . ALA A 1 95 ? -6.201 7.369 10.605 1.00 45.19 95 ALA A C 1
ATOM 740 O O . ALA A 1 95 ? -5.424 6.582 11.129 1.00 45.19 95 ALA A O 1
ATOM 741 N N . VAL A 1 96 ? -5.836 8.622 10.327 1.00 48.25 96 VAL A N 1
ATOM 742 C CA . VAL A 1 96 ? -4.520 9.226 10.617 1.00 48.25 96 VAL A CA 1
ATOM 743 C C . VAL A 1 96 ? -4.323 9.441 12.113 1.00 48.25 96 VAL A C 1
ATOM 745 O O . VAL A 1 96 ? -3.199 9.340 12.592 1.00 48.25 96 VAL A O 1
ATOM 748 N N . LEU A 1 97 ? -5.387 9.723 12.874 1.00 44.22 97 LEU A N 1
ATOM 749 C CA . LEU A 1 97 ? -5.281 9.791 14.336 1.00 44.22 97 LEU A CA 1
ATOM 750 C C . LEU A 1 97 ? -5.026 8.410 14.966 1.00 44.22 97 LEU A C 1
ATOM 752 O O . LEU A 1 97 ? -4.574 8.354 16.107 1.00 44.22 97 LEU A O 1
ATOM 756 N N . SER A 1 98 ? -5.280 7.320 14.232 1.00 49.56 98 SER A N 1
ATOM 757 C CA . SER A 1 98 ? -5.253 5.950 14.761 1.00 49.56 98 SER A CA 1
ATOM 758 C C . SER A 1 98 ? -4.183 5.041 14.128 1.00 49.56 98 SER A C 1
ATOM 760 O O . SER A 1 98 ? -3.871 4.002 14.706 1.00 49.56 98 SER A O 1
ATOM 762 N N . GLY A 1 99 ? -3.604 5.395 12.971 1.00 57.44 99 GLY A N 1
ATOM 763 C CA . GLY A 1 99 ? -2.668 4.534 12.239 1.00 57.44 99 GLY A CA 1
ATOM 764 C C . GLY A 1 99 ? -1.832 5.237 11.162 1.00 57.44 99 GLY A C 1
ATOM 765 O O . GLY A 1 99 ? -2.126 6.352 10.732 1.00 57.44 99 GLY A O 1
ATOM 766 N N . ILE A 1 100 ? -0.763 4.562 10.727 1.00 79.00 100 ILE A N 1
ATOM 767 C CA . ILE A 1 100 ? 0.194 5.079 9.739 1.00 79.00 100 ILE A CA 1
ATOM 768 C C . ILE A 1 100 ? -0.336 4.839 8.319 1.00 79.00 100 ILE A C 1
ATOM 770 O O . ILE A 1 100 ? -0.705 3.716 7.970 1.00 79.00 100 ILE A O 1
ATOM 774 N N . VAL A 1 101 ? -0.351 5.880 7.481 1.00 86.62 101 VAL A N 1
ATOM 775 C CA . VAL A 1 101 ? -0.825 5.794 6.092 1.00 86.62 101 VAL A CA 1
ATOM 776 C C . VAL A 1 101 ? 0.349 5.904 5.126 1.00 86.62 101 VAL A C 1
ATOM 778 O O . VAL A 1 101 ? 1.090 6.883 5.140 1.00 86.62 101 VAL A O 1
ATOM 781 N N . PHE A 1 102 ? 0.491 4.921 4.245 1.00 91.75 102 PHE A N 1
ATOM 782 C CA . PHE A 1 102 ? 1.498 4.891 3.190 1.00 91.75 102 PHE A CA 1
ATOM 783 C C . PHE A 1 102 ? 0.859 4.950 1.800 1.00 91.75 102 PHE A C 1
ATOM 785 O O . PHE A 1 102 ? -0.340 4.710 1.641 1.00 91.75 102 PHE A O 1
ATOM 792 N N . LEU A 1 103 ? 1.668 5.210 0.771 1.00 93.25 103 LEU A N 1
ATOM 793 C CA . LEU A 1 103 ? 1.215 5.250 -0.623 1.00 93.25 103 LEU A CA 1
ATOM 794 C C . LEU A 1 103 ? 2.157 4.479 -1.555 1.00 93.25 103 LEU A C 1
ATOM 796 O O . LEU A 1 103 ? 3.376 4.530 -1.412 1.00 93.25 103 LEU A O 1
ATOM 800 N N . ASP A 1 104 ? 1.604 3.810 -2.565 1.00 95.62 104 ASP A N 1
ATOM 801 C CA . ASP A 1 104 ? 2.349 3.386 -3.755 1.00 95.62 104 ASP A CA 1
ATOM 802 C C . ASP A 1 104 ? 1.626 3.802 -5.046 1.00 95.62 104 ASP A C 1
ATOM 804 O O . ASP A 1 104 ? 0.561 4.413 -5.019 1.00 95.62 104 ASP A O 1
ATOM 808 N N . GLY A 1 105 ? 2.221 3.485 -6.198 1.00 94.88 105 GLY A N 1
ATOM 809 C CA . GLY A 1 105 ? 1.614 3.739 -7.505 1.00 94.88 105 GLY A CA 1
ATOM 810 C C . GLY A 1 105 ? 2.073 5.064 -8.113 1.00 94.88 105 GLY A C 1
ATOM 811 O O . GLY A 1 105 ? 1.954 6.130 -7.529 1.00 94.88 105 GLY A O 1
ATOM 812 N N . GLY A 1 106 ? 2.654 4.999 -9.312 1.00 93.81 106 GLY A N 1
ATOM 813 C CA . GLY A 1 106 ? 2.993 6.201 -10.087 1.00 93.81 106 GLY A CA 1
ATOM 814 C C . GLY A 1 106 ? 4.165 7.067 -9.595 1.00 93.81 106 GLY A C 1
ATOM 815 O O . GLY A 1 106 ? 4.591 7.914 -10.360 1.00 93.81 106 GLY A O 1
ATOM 816 N N . VAL A 1 107 ? 4.749 6.836 -8.413 1.00 92.69 107 VAL A N 1
ATOM 817 C CA . VAL A 1 107 ? 5.880 7.639 -7.887 1.00 92.69 107 VAL A CA 1
ATOM 818 C C . VAL A 1 107 ? 7.149 7.471 -8.734 1.00 92.69 107 VAL A C 1
ATOM 820 O O . VAL A 1 107 ? 7.662 6.352 -8.858 1.00 92.69 107 VAL A O 1
ATOM 823 N N . ARG A 1 108 ? 7.663 8.552 -9.339 1.00 88.56 108 ARG A N 1
ATOM 824 C CA . ARG A 1 108 ? 8.825 8.520 -10.251 1.00 88.56 108 ARG A CA 1
ATOM 825 C C . ARG A 1 108 ? 9.905 9.550 -9.964 1.00 88.56 108 ARG A C 1
ATOM 827 O O . ARG A 1 108 ? 10.979 9.403 -10.522 1.00 88.56 108 ARG A O 1
ATOM 834 N N . ASN A 1 109 ? 9.649 10.580 -9.169 1.00 83.44 109 ASN A N 1
ATOM 835 C CA . ASN A 1 109 ? 10.653 11.596 -8.844 1.00 83.44 109 ASN A CA 1
ATOM 836 C C . ASN A 1 109 ? 10.405 12.210 -7.458 1.00 83.44 109 ASN A C 1
ATOM 838 O O . ASN A 1 109 ? 9.379 11.959 -6.825 1.00 83.44 109 ASN A O 1
ATOM 842 N N . GLY A 1 110 ? 11.346 13.034 -6.983 1.00 81.19 110 GLY A N 1
ATOM 843 C CA . GLY A 1 110 ? 11.256 13.671 -5.663 1.00 81.19 110 GLY A CA 1
ATOM 844 C C . GLY A 1 110 ? 10.032 14.580 -5.483 1.00 81.19 110 GLY A C 1
ATOM 845 O O . GLY A 1 110 ? 9.512 14.690 -4.376 1.00 81.19 110 GLY A O 1
ATOM 846 N N . GLY A 1 111 ? 9.521 15.179 -6.563 1.00 85.62 111 GLY A N 1
ATOM 847 C CA . GLY A 1 111 ? 8.298 15.981 -6.533 1.00 85.62 111 GLY A CA 1
ATOM 848 C C . GLY A 1 111 ? 7.046 15.150 -6.245 1.00 85.62 111 GLY A C 1
ATOM 849 O O . GLY A 1 111 ? 6.158 15.616 -5.534 1.00 85.62 111 GLY A O 1
ATOM 850 N N . ASP A 1 112 ? 6.984 13.910 -6.734 1.00 88.25 112 ASP A N 1
ATOM 851 C CA . ASP A 1 112 ? 5.885 12.987 -6.421 1.00 88.25 112 ASP A CA 1
ATOM 852 C C . ASP A 1 112 ? 5.915 12.583 -4.942 1.00 88.25 112 ASP A C 1
ATOM 854 O O . ASP A 1 112 ? 4.875 12.585 -4.283 1.00 88.25 112 ASP A O 1
ATOM 858 N N . ILE A 1 113 ? 7.114 12.306 -4.408 1.00 86.94 113 ILE A N 1
ATOM 859 C CA . ILE A 1 113 ? 7.318 12.022 -2.978 1.00 86.94 113 ILE A CA 1
ATOM 860 C C . ILE A 1 113 ? 6.837 13.208 -2.142 1.00 86.94 113 ILE A C 1
ATOM 862 O O . ILE A 1 113 ? 6.039 13.040 -1.223 1.00 86.94 113 ILE A O 1
ATOM 866 N N . PHE A 1 114 ? 7.288 14.414 -2.491 1.00 84.69 114 PHE A N 1
ATOM 867 C CA . PHE A 1 114 ? 6.921 15.637 -1.788 1.00 84.69 114 PHE A CA 1
ATOM 868 C C . PHE A 1 114 ? 5.403 15.845 -1.758 1.00 84.69 114 PHE A C 1
ATOM 870 O O . PHE A 1 114 ? 4.847 16.118 -0.697 1.00 84.69 114 PHE A O 1
ATOM 877 N N . LYS A 1 115 ? 4.720 15.679 -2.899 1.00 83.25 115 LYS A N 1
ATOM 878 C CA . LYS A 1 115 ? 3.257 15.808 -2.984 1.00 83.25 115 LYS A CA 1
ATOM 879 C C . LYS A 1 115 ? 2.544 14.767 -2.124 1.00 83.25 115 LYS A C 1
ATOM 881 O O . LYS A 1 115 ? 1.615 15.128 -1.414 1.00 83.25 115 LYS A O 1
ATOM 886 N N . ALA A 1 116 ? 2.974 13.506 -2.160 1.00 86.62 116 ALA A N 1
ATOM 887 C CA . ALA A 1 116 ? 2.361 12.447 -1.361 1.00 86.62 116 ALA A CA 1
ATOM 888 C C . ALA A 1 116 ? 2.511 12.704 0.148 1.00 86.62 116 ALA A C 1
ATOM 890 O O . ALA A 1 116 ? 1.529 12.611 0.883 1.00 86.62 116 ALA A O 1
ATOM 891 N N . ILE A 1 117 ? 3.711 13.096 0.596 1.00 83.62 117 ILE A N 1
ATOM 892 C CA . ILE A 1 117 ? 3.965 13.428 2.005 1.00 83.62 117 ILE A CA 1
ATOM 893 C C . ILE A 1 117 ? 3.167 14.659 2.426 1.00 83.62 117 ILE A C 1
ATOM 895 O O . ILE A 1 117 ? 2.530 14.651 3.476 1.00 83.62 117 ILE A O 1
ATOM 899 N N . ALA A 1 118 ? 3.140 15.704 1.591 1.00 81.38 118 ALA A N 1
ATOM 900 C CA . ALA A 1 118 ? 2.315 16.879 1.839 1.00 81.38 118 ALA A CA 1
ATOM 901 C C . ALA A 1 118 ? 0.846 16.468 2.046 1.00 81.38 118 ALA A C 1
ATOM 903 O O . ALA A 1 118 ? 0.232 16.820 3.047 1.00 81.38 118 ALA A O 1
ATOM 904 N N . LEU A 1 119 ? 0.298 15.643 1.157 1.00 80.50 119 LEU A N 1
ATOM 905 C CA . LEU A 1 119 ? -1.089 15.182 1.235 1.00 80.50 119 LEU A CA 1
ATOM 906 C C . LEU A 1 119 ? -1.379 14.222 2.410 1.00 80.50 119 LEU A C 1
ATOM 908 O O . LEU A 1 119 ? -2.539 13.898 2.650 1.00 80.50 119 LEU A O 1
ATOM 912 N N . GLY A 1 120 ? -0.365 13.823 3.184 1.00 78.12 120 GLY A N 1
ATOM 913 C CA . GLY A 1 120 ? -0.531 13.111 4.450 1.00 78.12 120 GLY A CA 1
ATOM 914 C C . GLY A 1 120 ? -0.066 11.657 4.455 1.00 78.12 120 GLY A C 1
ATOM 915 O O . GLY A 1 120 ? -0.383 10.953 5.411 1.00 78.12 120 GLY A O 1
ATOM 916 N N . ALA A 1 121 ? 0.663 11.202 3.433 1.00 85.81 121 ALA A N 1
ATOM 917 C CA . ALA A 1 121 ? 1.366 9.924 3.496 1.00 85.81 121 ALA A CA 1
ATOM 918 C C . ALA A 1 121 ? 2.621 10.035 4.383 1.00 85.81 121 ALA A C 1
ATOM 920 O O . ALA A 1 121 ? 3.394 10.980 4.254 1.00 85.81 121 ALA A O 1
ATOM 921 N N . GLU A 1 122 ? 2.865 9.042 5.235 1.00 84.12 122 GLU A N 1
ATOM 922 C CA . GLU A 1 122 ? 4.081 8.946 6.055 1.00 84.12 122 GLU A CA 1
ATOM 923 C C . GLU A 1 122 ? 5.301 8.602 5.189 1.00 84.12 122 GLU A C 1
ATOM 925 O O . GLU A 1 122 ? 6.388 9.154 5.336 1.00 84.12 122 GLU A O 1
ATOM 930 N N . CYS A 1 123 ? 5.119 7.676 4.246 1.00 87.69 123 CYS A N 1
ATOM 931 C CA . CYS A 1 123 ? 6.139 7.311 3.274 1.00 87.69 123 CYS A CA 1
ATOM 932 C C . CYS A 1 123 ? 5.512 6.795 1.974 1.00 87.69 123 CYS A C 1
ATOM 934 O O . CYS A 1 123 ? 4.303 6.545 1.887 1.00 87.69 123 CYS A O 1
ATOM 936 N N . VAL A 1 124 ? 6.358 6.633 0.955 1.00 90.88 124 VAL A N 1
ATOM 937 C CA . VAL A 1 124 ? 5.961 6.096 -0.345 1.00 90.88 124 VAL A CA 1
ATOM 938 C C . VAL A 1 124 ? 6.774 4.864 -0.722 1.00 90.88 124 VAL A C 1
ATOM 940 O O . VAL A 1 124 ? 7.973 4.789 -0.460 1.00 90.88 124 VAL A O 1
ATOM 943 N N . PHE A 1 125 ? 6.132 3.919 -1.404 1.00 94.19 125 PHE A N 1
ATOM 944 C CA . PHE A 1 125 ? 6.760 2.714 -1.937 1.00 94.19 125 PHE A CA 1
ATOM 945 C C . PHE A 1 125 ? 6.923 2.801 -3.457 1.00 94.19 125 PHE A C 1
ATOM 947 O O . PHE A 1 125 ? 6.047 3.275 -4.188 1.00 94.19 125 PHE A O 1
ATOM 954 N N . VAL A 1 126 ? 8.055 2.299 -3.953 1.00 92.38 126 VAL A N 1
ATOM 955 C CA . VAL A 1 126 ? 8.431 2.359 -5.370 1.00 92.38 126 VAL A CA 1
ATOM 956 C C . VAL A 1 126 ? 8.600 0.944 -5.921 1.00 92.38 126 VAL A C 1
ATOM 958 O O . VAL A 1 126 ? 9.427 0.179 -5.441 1.00 92.38 126 VAL A O 1
ATOM 961 N N . GLY A 1 127 ? 7.813 0.601 -6.946 1.00 92.25 127 GLY A N 1
ATOM 962 C CA . GLY A 1 127 ? 7.864 -0.702 -7.620 1.00 92.25 127 GLY A CA 1
ATOM 963 C C . GLY A 1 127 ? 8.723 -0.682 -8.888 1.00 92.25 127 GLY A C 1
ATOM 964 O O . GLY A 1 127 ? 9.934 -0.873 -8.842 1.00 92.25 127 GLY A O 1
ATOM 965 N N . ARG A 1 128 ? 8.095 -0.430 -10.048 1.00 91.44 128 ARG A N 1
ATOM 966 C CA . ARG A 1 128 ? 8.737 -0.556 -11.376 1.00 91.44 128 ARG A CA 1
ATOM 967 C C . ARG A 1 128 ? 10.086 0.165 -11.532 1.00 91.44 128 ARG A C 1
ATOM 969 O O . ARG A 1 128 ? 10.966 -0.457 -12.109 1.00 91.44 128 ARG A O 1
ATOM 976 N N . PRO A 1 129 ? 10.302 1.397 -11.025 1.00 87.50 129 PRO A N 1
ATOM 977 C CA . PRO A 1 129 ? 11.613 2.042 -11.136 1.00 87.50 129 PRO A CA 1
ATOM 978 C C . PRO A 1 129 ? 12.766 1.219 -10.545 1.00 87.50 129 PRO A C 1
ATOM 980 O O . PRO A 1 129 ? 13.853 1.211 -11.116 1.00 87.50 129 PRO A O 1
ATOM 983 N N . ILE A 1 130 ? 12.520 0.471 -9.462 1.00 84.75 130 ILE A N 1
ATOM 984 C CA . ILE A 1 130 ? 13.510 -0.444 -8.878 1.00 84.75 130 ILE A CA 1
ATOM 985 C C . ILE A 1 130 ? 13.809 -1.591 -9.845 1.00 84.75 130 ILE A C 1
ATOM 987 O O . ILE A 1 130 ? 14.971 -1.883 -10.113 1.00 84.75 130 ILE A O 1
ATOM 991 N N . LEU A 1 131 ? 12.769 -2.199 -10.425 1.00 85.50 131 LEU A N 1
ATOM 992 C CA . LEU A 1 131 ? 12.919 -3.281 -11.404 1.00 85.50 131 LEU A CA 1
ATOM 993 C C . LEU A 1 131 ? 13.660 -2.815 -12.663 1.00 85.50 131 LEU A C 1
ATOM 995 O O . LEU A 1 131 ? 14.559 -3.505 -13.127 1.00 85.50 131 LEU A O 1
ATOM 999 N N . TRP A 1 132 ? 13.338 -1.632 -13.189 1.00 84.56 132 TRP A N 1
ATOM 1000 C CA . TRP A 1 132 ? 14.044 -1.055 -14.337 1.00 84.56 132 TRP A CA 1
ATOM 1001 C C . TRP A 1 132 ? 15.522 -0.831 -14.024 1.00 84.56 132 TRP A C 1
ATOM 1003 O O . TRP A 1 132 ? 16.387 -1.190 -14.821 1.00 84.56 132 TRP A O 1
ATOM 1013 N N . GLY A 1 133 ? 15.823 -0.311 -12.833 1.00 78.00 133 GLY A N 1
ATOM 1014 C CA . GLY A 1 133 ? 17.200 -0.156 -12.387 1.00 78.00 133 GLY A CA 1
ATOM 1015 C C . GLY A 1 133 ? 17.954 -1.483 -12.302 1.00 78.00 133 GLY A C 1
ATOM 1016 O O . GLY A 1 133 ? 19.081 -1.572 -12.785 1.00 78.00 133 GLY A O 1
ATOM 1017 N N . LEU A 1 134 ? 17.308 -2.529 -11.778 1.00 80.00 134 LEU A N 1
ATOM 1018 C CA . LEU A 1 134 ? 17.868 -3.882 -11.728 1.00 80.00 134 LEU A CA 1
ATOM 1019 C C . LEU A 1 134 ? 18.146 -4.452 -13.126 1.00 80.00 134 LEU A C 1
ATOM 1021 O O . LEU A 1 134 ? 19.193 -5.054 -13.330 1.00 80.00 134 LEU A O 1
ATOM 1025 N N . THR A 1 135 ? 17.261 -4.226 -14.105 1.00 80.94 135 THR A N 1
ATOM 1026 C CA . THR A 1 135 ? 17.480 -4.722 -15.479 1.00 80.94 135 THR A CA 1
ATOM 1027 C C . THR A 1 135 ? 18.665 -4.065 -16.185 1.00 80.94 135 THR A C 1
ATOM 1029 O O . THR A 1 135 ? 19.281 -4.684 -17.046 1.00 80.94 135 THR A O 1
ATOM 1032 N N . LEU A 1 136 ? 19.000 -2.825 -15.821 1.00 72.50 136 LEU A N 1
ATOM 1033 C CA . LEU A 1 136 ? 20.136 -2.098 -16.390 1.00 72.50 136 LEU A CA 1
ATOM 1034 C C . LEU A 1 136 ? 21.452 -2.408 -15.657 1.00 72.50 136 LEU A C 1
ATOM 1036 O O . LEU A 1 136 ? 22.525 -2.316 -16.249 1.00 72.50 136 LEU A O 1
ATOM 1040 N N . ALA A 1 137 ? 21.381 -2.787 -14.379 1.00 63.53 137 ALA A N 1
ATOM 1041 C CA . ALA A 1 137 ? 22.528 -3.079 -13.525 1.00 63.53 137 ALA A CA 1
ATOM 1042 C C . ALA A 1 137 ? 22.806 -4.591 -13.450 1.00 63.53 137 ALA A C 1
ATOM 1044 O O . ALA A 1 137 ? 22.752 -5.193 -12.383 1.00 63.53 137 ALA A O 1
ATOM 1045 N N . VAL A 1 138 ? 23.132 -5.219 -14.583 1.00 56.25 138 VAL A N 1
ATOM 1046 C CA . VAL A 1 138 ? 23.359 -6.680 -14.663 1.00 56.25 138 VAL A CA 1
ATOM 1047 C C . VAL A 1 138 ? 24.610 -7.138 -13.880 1.00 56.25 138 VAL A C 1
ATOM 1049 O O . VAL A 1 138 ? 24.800 -8.330 -13.662 1.00 56.25 138 VAL A O 1
ATOM 1052 N N . SER A 1 139 ? 25.464 -6.222 -13.404 1.00 54.44 139 SER A N 1
ATOM 1053 C CA . SER A 1 139 ? 26.760 -6.576 -12.801 1.00 54.44 139 SER A CA 1
ATOM 1054 C C . SER A 1 139 ? 27.177 -5.801 -11.545 1.00 54.44 139 SER A C 1
ATOM 1056 O O . SER A 1 139 ? 28.299 -5.988 -11.078 1.00 54.44 139 SER A O 1
ATOM 1058 N N . ILE A 1 140 ? 26.332 -4.957 -10.940 1.00 49.97 140 ILE A N 1
ATOM 1059 C CA . ILE A 1 140 ? 26.780 -4.122 -9.812 1.00 49.97 140 ILE A CA 1
ATOM 1060 C C . ILE A 1 140 ? 25.802 -4.227 -8.643 1.00 49.97 140 ILE A C 1
ATOM 1062 O O . ILE A 1 140 ? 24.677 -3.757 -8.735 1.00 49.97 140 ILE A O 1
ATOM 1066 N N . SER A 1 141 ? 26.290 -4.876 -7.577 1.00 53.78 141 SER A N 1
ATOM 1067 C CA . SER A 1 141 ? 26.020 -4.704 -6.139 1.00 53.78 141 SER A CA 1
ATOM 1068 C C . SER A 1 141 ? 24.797 -3.868 -5.727 1.00 53.78 141 SER A C 1
ATOM 1070 O O . SER A 1 141 ? 24.567 -2.794 -6.261 1.00 53.78 141 SER A O 1
ATOM 1072 N N . GLN A 1 142 ? 24.099 -4.286 -4.663 1.00 51.62 142 GLN A N 1
ATOM 1073 C CA . GLN A 1 142 ? 23.042 -3.573 -3.911 1.00 51.62 142 GLN A CA 1
ATOM 1074 C C . GLN A 1 142 ? 23.103 -2.021 -3.886 1.00 51.62 142 GLN A C 1
ATOM 1076 O O . GLN A 1 142 ? 22.064 -1.363 -3.857 1.00 51.62 142 GLN A O 1
ATOM 1081 N N . TYR A 1 143 ? 24.293 -1.416 -3.965 1.00 52.88 143 TYR A N 1
ATOM 1082 C CA . TYR A 1 143 ? 24.502 0.030 -4.115 1.00 52.88 143 TYR A CA 1
ATOM 1083 C C . TYR A 1 143 ? 23.966 0.641 -5.425 1.00 52.88 143 TYR A C 1
ATOM 1085 O O . TYR A 1 143 ? 23.671 1.835 -5.453 1.00 52.88 143 TYR A O 1
ATOM 1093 N N . ALA A 1 144 ? 23.792 -0.136 -6.499 1.00 53.00 144 ALA A N 1
ATOM 1094 C CA . ALA A 1 144 ? 23.265 0.347 -7.774 1.00 53.00 144 ALA A CA 1
ATOM 1095 C C . ALA A 1 144 ? 21.807 0.807 -7.635 1.00 53.00 144 ALA A C 1
ATOM 1097 O O . ALA A 1 144 ? 21.475 1.906 -8.074 1.00 53.00 144 ALA A O 1
ATOM 1098 N N . VAL A 1 145 ? 20.967 0.037 -6.934 1.00 54.50 145 VAL A N 1
ATOM 1099 C CA . VAL A 1 145 ? 19.563 0.400 -6.673 1.00 54.50 145 VAL A CA 1
ATOM 1100 C C . VAL A 1 145 ? 19.478 1.696 -5.867 1.00 54.50 145 VAL A C 1
ATOM 1102 O O . VAL A 1 145 ? 18.723 2.588 -6.242 1.00 54.50 145 VAL A O 1
ATOM 1105 N N . PHE A 1 146 ? 20.308 1.850 -4.829 1.00 57.94 146 PHE A N 1
ATOM 1106 C CA . PHE A 1 146 ? 20.394 3.094 -4.057 1.00 57.94 146 PHE A CA 1
ATOM 1107 C C . PHE A 1 146 ? 20.902 4.274 -4.892 1.00 57.94 146 PHE A C 1
ATOM 1109 O O . PHE A 1 146 ? 20.358 5.365 -4.788 1.00 57.94 146 PHE A O 1
ATOM 1116 N N . SER A 1 147 ? 21.889 4.074 -5.768 1.00 58.16 147 SER A N 1
ATOM 1117 C CA . SER A 1 147 ? 22.395 5.146 -6.639 1.00 58.16 147 SER A CA 1
ATOM 1118 C C . SER A 1 147 ? 21.387 5.577 -7.710 1.00 58.16 147 SER A C 1
ATOM 1120 O O . SER A 1 147 ? 21.328 6.749 -8.076 1.00 58.16 147 SER A O 1
ATOM 1122 N N . ILE A 1 148 ? 20.561 4.643 -8.189 1.00 60.22 148 ILE A N 1
ATOM 1123 C CA . ILE A 1 148 ? 19.426 4.920 -9.070 1.00 60.22 148 ILE A CA 1
ATOM 1124 C C . ILE A 1 148 ? 18.345 5.655 -8.283 1.00 60.22 148 ILE A C 1
ATOM 1126 O O . ILE A 1 148 ? 17.799 6.627 -8.792 1.00 60.22 148 ILE A O 1
ATOM 1130 N N . PHE A 1 149 ? 18.096 5.265 -7.031 1.00 60.75 149 PHE A N 1
ATOM 1131 C CA . PHE A 1 149 ? 17.195 5.991 -6.145 1.00 60.75 149 PHE A CA 1
ATOM 1132 C C . PHE A 1 149 ? 17.670 7.432 -5.924 1.00 60.75 149 PHE A C 1
ATOM 1134 O O . PHE A 1 149 ? 16.899 8.344 -6.158 1.00 60.75 149 PHE A O 1
ATOM 1141 N N . GLU A 1 150 ? 18.943 7.669 -5.608 1.00 63.34 150 GLU A N 1
ATOM 1142 C CA . GLU A 1 150 ? 19.518 9.018 -5.452 1.00 63.34 150 GLU A CA 1
ATOM 1143 C C . GLU A 1 150 ? 19.525 9.831 -6.760 1.00 63.34 150 GLU A C 1
ATOM 1145 O O . GLU A 1 150 ? 19.403 11.053 -6.739 1.00 63.34 150 GLU A O 1
ATOM 1150 N N . ARG A 1 151 ? 19.647 9.175 -7.922 1.00 61.72 151 ARG A N 1
ATOM 1151 C CA . ARG A 1 151 ? 19.572 9.842 -9.236 1.00 61.72 151 ARG A CA 1
ATOM 1152 C C . ARG A 1 151 ? 18.145 10.199 -9.647 1.00 61.72 151 ARG A C 1
ATOM 1154 O O . ARG A 1 151 ? 17.936 11.244 -10.253 1.00 61.72 151 ARG A O 1
ATOM 1161 N N . ILE A 1 152 ? 17.183 9.326 -9.360 1.00 56.34 152 ILE A N 1
ATOM 1162 C CA . ILE A 1 152 ? 15.760 9.503 -9.688 1.00 56.34 152 ILE A CA 1
ATOM 1163 C C . ILE A 1 152 ? 15.072 10.405 -8.648 1.00 56.34 152 ILE A C 1
ATOM 1165 O O . ILE A 1 152 ? 14.194 11.208 -8.971 1.00 56.34 152 ILE A O 1
ATOM 1169 N N . PHE A 1 153 ? 15.513 10.308 -7.398 1.00 59.78 153 PHE A N 1
ATOM 1170 C CA . PHE A 1 153 ? 15.048 11.050 -6.235 1.00 59.78 153 PHE A CA 1
ATOM 1171 C C . PHE A 1 153 ? 16.236 11.782 -5.596 1.00 59.78 153 PHE A C 1
ATOM 1173 O O . PHE A 1 153 ? 16.692 11.386 -4.523 1.00 59.78 153 PHE A O 1
ATOM 1180 N N . PRO A 1 154 ? 16.765 12.848 -6.224 1.00 54.06 154 PRO A N 1
ATOM 1181 C CA . PRO A 1 154 ? 17.844 13.618 -5.628 1.00 54.06 154 PRO A CA 1
ATOM 1182 C C . PRO A 1 154 ? 17.327 14.340 -4.380 1.00 54.06 154 PRO A C 1
ATOM 1184 O O . PRO A 1 154 ? 16.828 15.461 -4.445 1.00 54.06 154 PRO A O 1
ATOM 1187 N N . LEU A 1 155 ? 17.483 13.710 -3.214 1.00 50.44 155 LEU A N 1
ATOM 1188 C CA . LEU A 1 155 ? 17.282 14.347 -1.907 1.00 50.44 155 LEU A CA 1
ATOM 1189 C C . LEU A 1 155 ? 18.406 15.357 -1.600 1.00 50.44 155 LEU A C 1
ATOM 1191 O O . LEU A 1 155 ? 18.320 16.130 -0.649 1.00 50.44 155 LEU A O 1
ATOM 1195 N N . ARG A 1 156 ? 19.458 15.367 -2.431 1.00 43.56 156 ARG A N 1
ATOM 1196 C CA . ARG A 1 156 ? 20.698 16.141 -2.289 1.00 43.56 156 ARG A CA 1
ATOM 1197 C C . ARG A 1 156 ? 20.847 17.324 -3.248 1.00 43.56 156 ARG A C 1
ATOM 1199 O O . ARG A 1 156 ? 21.961 17.789 -3.471 1.00 43.56 156 ARG A O 1
ATOM 1206 N N . ALA A 1 157 ? 19.759 17.859 -3.794 1.00 41.53 157 ALA A N 1
ATOM 1207 C CA . ALA A 1 157 ? 19.821 19.234 -4.281 1.00 41.53 157 ALA A CA 1
ATOM 1208 C C . ALA A 1 157 ? 19.781 20.176 -3.059 1.00 41.53 157 ALA A C 1
ATOM 1210 O O . ALA A 1 157 ? 18.919 19.976 -2.196 1.00 41.53 157 ALA A O 1
ATOM 1211 N N . PRO A 1 158 ? 20.651 21.202 -2.956 1.00 40.97 158 PRO A N 1
ATOM 1212 C CA . PRO A 1 158 ? 20.459 22.312 -2.027 1.00 40.97 158 PRO A CA 1
ATOM 1213 C C . PRO A 1 158 ? 19.266 23.136 -2.524 1.00 40.97 158 PRO A C 1
ATOM 1215 O O . PRO A 1 158 ? 19.396 24.228 -3.062 1.00 40.97 158 PRO A O 1
ATOM 1218 N N . HIS A 1 159 ? 18.082 22.549 -2.426 1.00 46.88 159 HIS A N 1
ATOM 1219 C CA . HIS A 1 159 ? 16.818 23.188 -2.701 1.00 46.88 159 HIS A CA 1
ATOM 1220 C C . HIS A 1 159 ? 16.210 23.500 -1.331 1.00 46.88 159 HIS A C 1
ATOM 1222 O O . HIS A 1 159 ? 16.275 22.646 -0.445 1.00 46.88 159 HIS A O 1
ATOM 1228 N N . PRO A 1 160 ? 15.560 24.655 -1.117 1.00 48.88 160 PRO A N 1
ATOM 1229 C CA . PRO A 1 160 ? 14.898 24.984 0.156 1.00 48.88 160 PRO A CA 1
ATOM 1230 C C . PRO A 1 160 ? 13.846 23.949 0.612 1.00 48.88 160 PRO A C 1
ATOM 1232 O O . PRO A 1 160 ? 13.298 24.064 1.707 1.00 48.88 160 PRO A O 1
ATOM 1235 N N . LEU A 1 161 ? 13.582 22.924 -0.212 1.00 48.00 161 LEU A N 1
ATOM 1236 C CA . LEU A 1 161 ? 12.597 21.878 0.001 1.00 48.00 161 LEU A CA 1
ATOM 1237 C C . LEU A 1 161 ? 13.093 20.629 0.762 1.00 48.00 161 LEU A C 1
ATOM 1239 O O . LEU A 1 161 ? 12.292 19.746 1.050 1.00 48.00 161 LEU A O 1
ATOM 1243 N N . THR A 1 162 ? 14.381 20.533 1.105 1.00 48.91 162 THR A N 1
ATOM 1244 C CA . THR A 1 162 ? 14.963 19.330 1.744 1.00 48.91 162 THR A CA 1
ATOM 1245 C C . THR A 1 162 ? 15.407 19.550 3.194 1.00 48.91 162 THR A C 1
ATOM 1247 O O . THR A 1 162 ? 16.038 18.677 3.789 1.00 48.91 162 THR A O 1
ATOM 1250 N N . SER A 1 163 ? 15.071 20.694 3.807 1.00 55.03 163 SER A N 1
ATOM 1251 C CA . SER A 1 163 ? 15.434 20.941 5.208 1.00 55.03 163 SER A CA 1
ATOM 1252 C C . SER A 1 163 ? 14.577 20.104 6.180 1.00 55.03 163 SER A C 1
ATOM 1254 O O . SER A 1 163 ? 13.373 19.947 5.953 1.00 55.03 163 SER A O 1
ATOM 1256 N N . PRO A 1 164 ? 15.139 19.637 7.313 1.00 55.81 164 PRO A N 1
ATOM 1257 C CA . PRO A 1 164 ? 14.369 19.006 8.392 1.00 55.81 164 PRO A CA 1
ATOM 1258 C C . PRO A 1 164 ? 13.214 19.883 8.899 1.00 55.81 164 PRO A C 1
ATOM 1260 O O . PRO A 1 164 ? 12.164 19.379 9.289 1.00 55.81 164 PRO A O 1
ATOM 1263 N N . LEU A 1 165 ? 13.384 21.208 8.830 1.00 54.06 165 LEU A N 1
ATOM 1264 C CA . LEU A 1 165 ? 12.341 22.189 9.126 1.00 54.06 165 LEU A CA 1
ATOM 1265 C C . LEU A 1 165 ? 11.173 22.104 8.142 1.00 54.06 165 LEU A C 1
ATOM 1267 O O . LEU A 1 165 ? 10.026 22.191 8.570 1.00 54.06 165 LEU A O 1
ATOM 1271 N N . LEU A 1 166 ? 11.430 21.897 6.846 1.00 57.88 166 LEU A N 1
ATOM 1272 C CA . LEU A 1 166 ? 10.349 21.712 5.886 1.00 57.88 166 LEU A CA 1
ATOM 1273 C C . LEU A 1 166 ? 9.662 20.360 6.063 1.00 57.88 166 LEU A C 1
ATOM 1275 O O . LEU A 1 166 ? 8.440 20.305 5.990 1.00 57.88 166 LEU A O 1
ATOM 1279 N N . TYR A 1 167 ? 10.411 19.297 6.362 1.00 57.62 167 TYR A N 1
ATOM 1280 C CA . TYR A 1 167 ? 9.821 18.000 6.699 1.00 57.62 167 TYR A CA 1
ATOM 1281 C C . TYR A 1 167 ? 8.863 18.123 7.894 1.00 57.62 167 TYR A C 1
ATOM 1283 O O . TYR A 1 167 ? 7.706 17.711 7.805 1.00 57.62 167 TYR A O 1
ATOM 1291 N N . ALA A 1 168 ? 9.295 18.796 8.966 1.00 57.38 168 ALA A N 1
ATOM 1292 C CA . ALA A 1 168 ? 8.460 19.092 10.128 1.00 57.38 168 ALA A CA 1
ATOM 1293 C C . ALA A 1 168 ? 7.264 20.004 9.787 1.00 57.38 168 ALA A C 1
ATOM 1295 O O . ALA A 1 168 ? 6.165 19.798 10.296 1.00 57.38 168 ALA A O 1
ATOM 1296 N N . LEU A 1 169 ? 7.434 20.987 8.895 1.00 58.91 169 LEU A N 1
ATOM 1297 C CA . LEU A 1 169 ? 6.349 21.866 8.447 1.00 58.91 169 LEU A CA 1
ATOM 1298 C C . LEU A 1 169 ? 5.311 21.142 7.573 1.00 58.91 169 LEU A C 1
ATOM 1300 O O . LEU A 1 169 ? 4.117 21.405 7.728 1.00 58.91 169 LEU A O 1
ATOM 1304 N N . LEU A 1 170 ? 5.733 20.218 6.705 1.00 58.91 170 LEU A N 1
ATOM 1305 C CA . LEU A 1 170 ? 4.842 19.351 5.927 1.00 58.91 170 LEU A CA 1
ATOM 1306 C C . LEU A 1 170 ? 4.034 18.440 6.857 1.00 58.91 170 LEU A C 1
ATOM 1308 O O . LEU A 1 170 ? 2.808 18.414 6.764 1.00 58.91 170 LEU A O 1
ATOM 1312 N N . HIS A 1 171 ? 4.696 17.809 7.831 1.00 56.94 171 HIS A N 1
ATOM 1313 C CA . HIS A 1 171 ? 4.035 16.986 8.851 1.00 56.94 171 HIS A CA 1
ATOM 1314 C C . HIS A 1 171 ? 3.109 17.812 9.755 1.00 56.94 171 HIS A C 1
ATOM 1316 O O . HIS A 1 171 ? 2.073 17.323 10.196 1.00 56.94 171 HIS A O 1
ATOM 1322 N N . SER A 1 172 ? 3.413 19.098 9.971 1.00 54.06 172 SER A N 1
ATOM 1323 C CA . SER A 1 172 ? 2.547 20.009 10.732 1.00 54.06 172 SER A CA 1
ATOM 1324 C C . SER A 1 172 ? 1.257 20.409 9.999 1.00 54.06 172 SER A C 1
ATOM 1326 O O . SER A 1 172 ? 0.435 21.122 10.576 1.00 54.06 172 SER A O 1
ATOM 1328 N N . ARG A 1 173 ? 1.074 20.000 8.729 1.00 55.09 173 ARG A N 1
ATOM 1329 C CA . ARG A 1 173 ? -0.089 20.306 7.867 1.00 55.09 173 ARG A CA 1
ATOM 1330 C C . ARG A 1 173 ? -0.382 21.805 7.671 1.00 55.09 173 ARG A C 1
ATOM 1332 O O . ARG A 1 173 ? -1.426 22.168 7.131 1.00 55.09 173 ARG A O 1
ATOM 1339 N N . LYS A 1 174 ? 0.529 22.704 8.068 1.00 44.91 174 LYS A N 1
ATOM 1340 C CA . LYS A 1 174 ? 0.330 24.167 8.006 1.00 44.91 174 LYS A CA 1
ATOM 1341 C C . LYS A 1 174 ? 0.486 24.762 6.603 1.00 44.91 174 LYS A C 1
ATOM 1343 O O . LYS A 1 174 ? -0.063 25.827 6.346 1.00 44.91 174 LYS A O 1
ATOM 1348 N N . ILE A 1 175 ? 1.188 24.087 5.690 1.00 47.22 175 ILE A N 1
ATOM 1349 C CA . ILE A 1 175 ? 1.524 24.633 4.359 1.00 47.22 175 ILE A CA 1
ATOM 1350 C C . ILE A 1 175 ? 0.374 24.485 3.337 1.00 47.22 175 ILE A C 1
ATOM 1352 O O . ILE A 1 175 ? 0.291 25.250 2.382 1.00 47.22 175 ILE A O 1
ATOM 1356 N N . ILE A 1 176 ? -0.566 23.556 3.533 1.00 47.69 176 ILE A N 1
ATOM 1357 C CA . ILE A 1 176 ? -1.460 23.109 2.442 1.00 47.69 176 ILE A CA 1
ATOM 1358 C C . ILE A 1 176 ? -2.775 23.891 2.368 1.00 47.69 176 ILE A C 1
ATOM 1360 O O . ILE A 1 176 ? -3.425 23.913 1.324 1.00 47.69 176 ILE A O 1
ATOM 1364 N N . LYS A 1 177 ? -3.141 24.634 3.419 1.00 40.53 177 LYS A N 1
ATOM 1365 C CA . LYS A 1 177 ? -4.374 25.438 3.410 1.00 40.53 177 LYS A CA 1
ATOM 1366 C C . LYS A 1 177 ? -4.367 26.607 2.412 1.00 40.53 177 LYS A C 1
ATOM 1368 O O . LYS A 1 177 ? -5.432 27.152 2.162 1.00 40.53 177 LYS A O 1
ATOM 1373 N N . ALA A 1 178 ? -3.223 26.980 1.833 1.00 37.62 178 ALA A N 1
ATOM 1374 C CA . ALA A 1 178 ? -3.120 28.163 0.973 1.00 37.62 178 ALA A CA 1
ATOM 1375 C C . ALA A 1 178 ? -3.201 27.891 -0.544 1.00 37.62 178 ALA A C 1
ATOM 1377 O O . ALA A 1 178 ? -3.394 28.836 -1.298 1.00 37.62 178 ALA A O 1
ATOM 1378 N N . SER A 1 179 ? -3.055 26.643 -1.014 1.00 40.12 179 SER A N 1
ATOM 1379 C CA . SER A 1 179 ? -2.925 26.366 -2.463 1.00 40.12 179 SER A CA 1
ATOM 1380 C C . SER A 1 179 ? -3.992 25.440 -3.053 1.00 40.12 179 SER A C 1
ATOM 1382 O O . SER A 1 179 ? -4.073 25.333 -4.273 1.00 40.12 179 SER A O 1
ATOM 1384 N N . VAL A 1 180 ? -4.804 24.770 -2.231 1.00 41.09 180 VAL A N 1
ATOM 1385 C CA . VAL A 1 180 ? -5.813 23.798 -2.709 1.00 41.09 180 VAL A CA 1
ATOM 1386 C C . VAL A 1 180 ? -7.206 24.434 -2.859 1.00 41.09 180 VAL A C 1
ATOM 1388 O O . VAL A 1 180 ? -8.131 23.798 -3.337 1.00 41.09 180 VAL A O 1
ATOM 1391 N N . SER A 1 181 ? -7.375 25.716 -2.520 1.00 35.53 181 SER A N 1
ATOM 1392 C CA . SER A 1 181 ? -8.635 26.451 -2.721 1.00 35.53 181 SER A CA 1
ATOM 1393 C C . SER A 1 181 ? -8.872 26.930 -4.165 1.00 35.53 181 SER A C 1
ATOM 1395 O O . SER A 1 181 ? -9.864 27.611 -4.411 1.00 35.53 181 SER A O 1
ATOM 1397 N N . HIS A 1 182 ? -7.976 26.614 -5.110 1.00 32.62 182 HIS A N 1
ATOM 1398 C CA . HIS A 1 182 ? -8.025 27.097 -6.501 1.00 32.62 182 HIS A CA 1
ATOM 1399 C C . HIS A 1 182 ? -7.807 26.009 -7.575 1.00 32.62 182 HIS A C 1
ATOM 1401 O O . HIS A 1 182 ? -7.522 26.344 -8.724 1.00 32.62 182 HIS A O 1
ATOM 1407 N N . LEU A 1 183 ? -7.960 24.728 -7.226 1.00 35.06 183 LEU A N 1
ATOM 1408 C CA . LEU A 1 183 ? -8.050 23.600 -8.165 1.00 35.06 183 LEU A CA 1
ATOM 1409 C C . LEU A 1 183 ? -9.293 22.775 -7.839 1.00 35.06 183 LEU A C 1
ATOM 1411 O O . LEU A 1 183 ? -9.986 22.381 -8.798 1.00 35.06 183 LEU A O 1
#

Foldseek 3Di:
DPDDDPPDDPVVVVVVVVDDPPDDVVVVLVCVVVDPDQAEAEDDQALVVLVSSLVSPHQYYEQDPPQCDDDHPRDASLVSLDQPPPPGGNPCVVSLVRHAYEYEYDDFEQVSQLSSLLSPHPGYDYDVLLVVQCVVCVDDDPVSSVVSCCVRYVLPDPDPCNDPVNSVVSNVNVPPPPPSVPD

Solvent-accessible surface area (backbone atoms only — not comparable to full-atom values): 111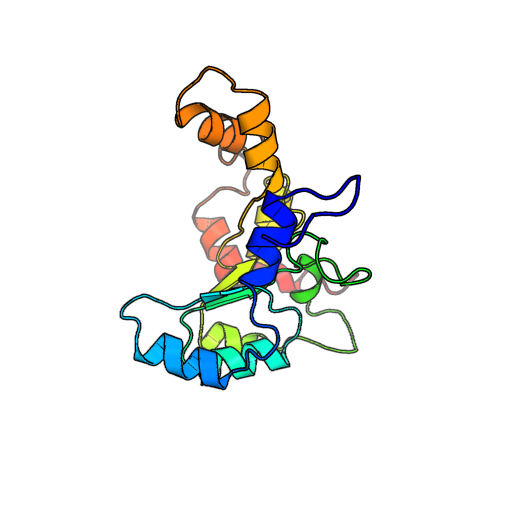90 Å² total; per-residue (Å²): 129,85,82,68,59,95,90,58,53,66,66,57,61,52,56,56,72,71,60,72,88,82,75,53,72,66,56,50,42,52,49,56,71,74,42,93,64,86,46,62,51,73,52,42,83,52,57,68,59,47,53,51,48,49,74,65,65,38,56,24,38,24,28,21,54,75,66,72,70,73,61,83,92,61,76,62,45,70,62,64,51,47,80,76,51,94,82,74,58,55,68,48,66,63,47,58,74,69,33,48,42,30,34,30,46,90,62,71,38,50,68,48,53,50,51,42,36,53,55,61,28,80,49,76,50,74,61,67,70,55,55,55,47,51,71,72,44,83,83,52,63,84,63,48,58,54,52,48,44,45,69,49,32,57,74,79,52,100,47,91,79,62,42,71,66,44,55,51,39,37,74,62,59,69,71,59,79,79,67,61,89,80,118

InterPro domains:
  IPR000262 FMN-dependent dehydrogenase [PF01070] (10-137)
  IPR008259 FMN-dependent alpha-hydroxy acid dehydrogenase, active site [PS00557] (64-70)
  IPR013785 Aldolase-type TIM barrel [G3DSA:3.20.20.70] (1-152)
  IPR037396 FMN hydroxy acid dehydrogenase domain [PS51349] (1-137)

Mean predicted aligned error: 11.73 Å

Nearest PDB structures (foldseek):
  3khj-assembly1_C  TM=7.619E-01  e=8.036E-04  Cryptosporidium parvum Iowa II
  3khj-assembly1_D  TM=7.106E-01  e=8.529E-04  Cryptosporidium parvum Iowa II
  4ixh-assembly1_C  TM=7.008E-01  e=5.625E-04  Cryptosporidium parvum
  6gjv-assembly1_F  TM=6.445E-01  e=4.435E-04  Pseudomonas aeruginosa PAO1
  6gjv-assembly1_H  TM=6.269E-01  e=3.938E-04  Pseudomonas aeruginosa PAO1

pLDDT: mean 73.66, std 20.18, range [29.55, 97.31]